Protein AF-A0AAP5ENN4-F1 (afdb_monomer)

Foldseek 3Di:
DDDDDDDDDPDDPPDDPDPQPLCVLLVPDPPDPLVCVVCVPVVVSVVLSVVVCVLQPCPDPQAGSLLLLLLLLLLCVLVVVVSSNVVSVVVNVVVVHDPVVVVCVVVVNDDCVPCVQSVLLSVVSCCCNPPVVPDDVVSVVSNVVSVRDPVNVVSSSVSSVSSVVSSVSS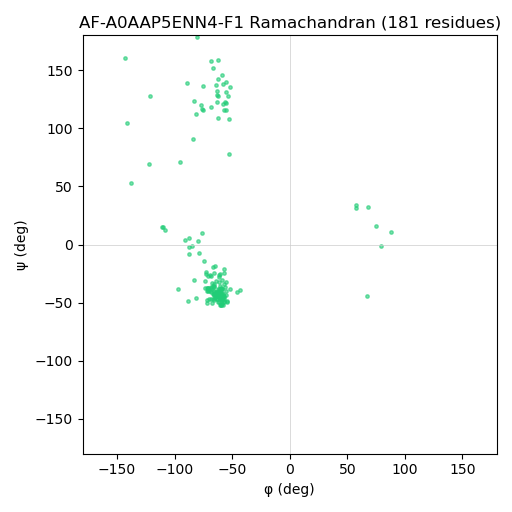VVSNVVVVVVVVD

Structure (mmCIF, N/CA/C/O backbone):
data_AF-A0AAP5ENN4-F1
#
_entry.id   AF-A0AAP5ENN4-F1
#
loop_
_atom_site.group_PDB
_atom_site.id
_atom_site.type_symbol
_atom_site.label_atom_id
_atom_site.label_alt_id
_atom_site.label_comp_id
_atom_site.label_asym_id
_atom_site.label_entity_id
_atom_site.label_seq_id
_atom_site.pdbx_PDB_ins_code
_atom_site.Cartn_x
_atom_site.Cartn_y
_atom_site.Cartn_z
_atom_site.occupancy
_atom_site.B_iso_or_equiv
_atom_site.auth_seq_id
_atom_site.auth_comp_id
_atom_site.auth_asym_id
_atom_site.auth_atom_id
_atom_site.pdbx_PDB_model_num
ATOM 1 N N . MET A 1 1 ? -4.969 -57.260 10.463 1.00 45.53 1 MET A N 1
ATOM 2 C CA . MET A 1 1 ? -4.108 -56.513 11.401 1.00 45.53 1 MET A CA 1
ATOM 3 C C . MET A 1 1 ? -3.204 -55.610 10.572 1.00 45.53 1 MET A C 1
ATOM 5 O O . MET A 1 1 ? -2.038 -55.917 10.370 1.00 45.53 1 MET A O 1
ATOM 9 N N . THR A 1 2 ? -3.785 -54.555 9.999 1.00 37.44 2 THR A N 1
ATOM 10 C CA . THR A 1 2 ? -3.053 -53.581 9.183 1.00 37.44 2 THR A CA 1
ATOM 11 C C . THR A 1 2 ? -3.637 -52.221 9.517 1.00 37.44 2 THR A C 1
ATOM 13 O O . THR A 1 2 ? -4.789 -51.932 9.205 1.00 37.44 2 THR A O 1
ATOM 16 N N . ASP A 1 3 ? -2.848 -51.493 10.291 1.00 39.50 3 ASP A N 1
ATOM 17 C CA . ASP A 1 3 ? -3.117 -50.197 10.886 1.00 39.50 3 ASP A CA 1
ATOM 18 C C . ASP A 1 3 ? -2.987 -49.121 9.796 1.00 39.50 3 ASP A C 1
ATOM 20 O O . ASP A 1 3 ? -1.930 -48.981 9.175 1.00 39.50 3 ASP A O 1
ATOM 24 N N . LEU A 1 4 ? -4.083 -48.424 9.490 1.00 40.44 4 LEU A N 1
ATOM 25 C CA . LEU A 1 4 ? -4.079 -47.275 8.586 1.00 40.44 4 LEU A CA 1
ATOM 26 C C . LEU A 1 4 ? -3.684 -46.051 9.412 1.00 40.44 4 LEU A C 1
ATOM 28 O O . LEU A 1 4 ? -4.533 -45.385 10.001 1.00 40.44 4 LEU A O 1
ATOM 32 N N . ALA A 1 5 ? -2.383 -45.774 9.453 1.00 48.03 5 ALA A N 1
ATOM 33 C CA . ALA A 1 5 ? -1.851 -44.547 10.020 1.00 48.03 5 ALA A CA 1
ATOM 34 C C . ALA A 1 5 ? -2.462 -43.328 9.305 1.00 48.03 5 ALA A C 1
ATOM 36 O O . ALA A 1 5 ? -2.254 -43.116 8.108 1.00 48.03 5 ALA A O 1
ATOM 37 N N . SER A 1 6 ? -3.221 -42.526 10.051 1.00 42.72 6 SER A N 1
ATOM 38 C CA . SER A 1 6 ? -3.678 -41.202 9.628 1.00 42.72 6 SER A CA 1
ATOM 39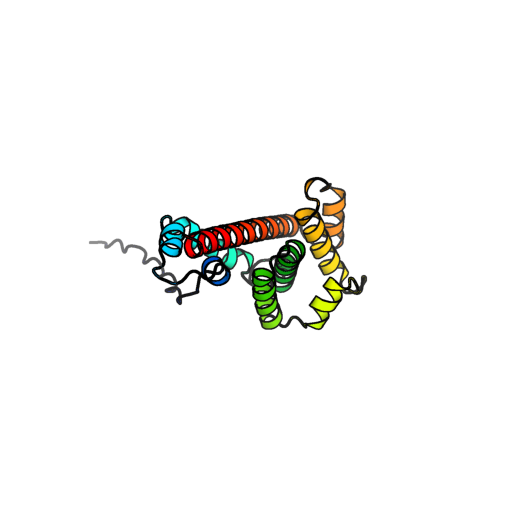 C C . SER A 1 6 ? -2.473 -40.311 9.294 1.00 42.72 6 SER A C 1
ATOM 41 O O . SER A 1 6 ? -1.497 -40.317 10.048 1.00 42.72 6 SER A O 1
ATOM 43 N N . PRO A 1 7 ? -2.508 -39.508 8.217 1.00 41.75 7 PRO A N 1
ATOM 44 C CA . PRO A 1 7 ? -1.434 -38.567 7.947 1.00 41.75 7 PRO A CA 1
ATOM 45 C C . PRO A 1 7 ? -1.445 -37.463 9.011 1.00 41.75 7 PRO A C 1
ATOM 47 O O . PRO A 1 7 ? -2.411 -36.712 9.144 1.00 41.75 7 PRO A O 1
ATOM 50 N N . THR A 1 8 ? -0.355 -37.366 9.771 1.00 43.41 8 THR A N 1
ATOM 51 C CA . THR A 1 8 ? -0.083 -36.252 10.680 1.00 43.41 8 THR A CA 1
ATOM 52 C C . THR A 1 8 ? 0.022 -34.969 9.863 1.00 43.41 8 THR A C 1
ATOM 54 O O . THR A 1 8 ? 0.978 -34.767 9.114 1.00 43.41 8 THR A O 1
ATOM 57 N N . GLN A 1 9 ? -0.980 -34.103 9.990 1.00 50.28 9 GLN A N 1
ATOM 58 C CA . GLN A 1 9 ? -0.941 -32.753 9.445 1.00 50.28 9 GLN A CA 1
ATOM 59 C C . GLN A 1 9 ? 0.195 -31.979 10.139 1.00 50.28 9 GLN A C 1
ATOM 61 O O . GLN A 1 9 ? 0.255 -31.996 11.371 1.00 50.28 9 GLN A O 1
ATOM 66 N N . PRO A 1 10 ? 1.113 -31.323 9.404 1.00 40.31 10 PRO A N 1
ATOM 67 C CA . PRO A 1 10 ? 2.149 -30.521 10.037 1.00 40.31 10 PRO A CA 1
ATOM 68 C C . PRO A 1 10 ? 1.485 -29.386 10.820 1.00 40.31 10 PRO A C 1
ATOM 70 O O . PRO A 1 10 ? 0.640 -28.662 10.287 1.00 40.31 10 PRO A O 1
ATOM 73 N N . ALA A 1 11 ? 1.847 -29.264 12.097 1.00 45.38 11 ALA A N 1
ATOM 74 C CA . ALA A 1 11 ? 1.409 -28.169 12.944 1.00 45.38 11 ALA A CA 1
ATOM 75 C C . ALA A 1 11 ? 1.805 -26.843 12.281 1.00 45.38 11 ALA A C 1
ATOM 77 O O . ALA A 1 11 ? 2.979 -26.619 11.978 1.00 45.38 11 ALA A O 1
ATOM 78 N N . ALA A 1 12 ? 0.816 -25.982 12.034 1.00 43.91 12 ALA A N 1
ATOM 79 C CA . ALA A 1 12 ? 1.074 -24.604 11.651 1.00 43.91 12 ALA A CA 1
ATOM 80 C C . ALA A 1 12 ? 1.963 -23.961 12.730 1.00 43.91 12 ALA A C 1
ATOM 82 O O . ALA A 1 12 ? 1.739 -24.234 13.915 1.00 43.91 12 ALA A O 1
ATOM 83 N N . PRO A 1 13 ? 2.955 -23.128 12.365 1.00 40.16 13 PRO A N 1
ATOM 84 C CA . PRO A 1 13 ? 3.704 -22.386 13.364 1.00 40.16 13 PRO A CA 1
ATOM 85 C C . PRO A 1 13 ? 2.704 -21.584 14.201 1.00 40.16 13 PRO A C 1
ATOM 87 O O . PRO A 1 13 ? 1.898 -20.821 13.666 1.00 40.16 13 PRO A O 1
ATOM 90 N N . SER A 1 14 ? 2.718 -21.827 15.510 1.00 44.09 14 SER A N 1
ATOM 91 C CA . SER A 1 14 ? 1.992 -21.052 16.508 1.00 44.09 14 SER A CA 1
ATOM 92 C C . SER A 1 14 ? 2.369 -19.590 16.312 1.00 44.09 14 SER A C 1
ATOM 94 O O . SER A 1 14 ? 3.521 -19.218 16.538 1.00 44.09 14 SER A O 1
ATOM 96 N N . GLY A 1 15 ? 1.417 -18.810 15.793 1.00 37.34 15 GLY A N 1
ATOM 97 C CA . GLY A 1 15 ? 1.604 -17.401 15.495 1.00 37.34 15 GLY A CA 1
ATOM 98 C C . GLY A 1 15 ? 2.080 -16.697 16.752 1.00 37.34 15 GLY A C 1
ATOM 99 O O . GLY A 1 15 ? 1.365 -16.670 17.749 1.00 37.34 15 GLY A O 1
ATOM 100 N N . ALA A 1 16 ? 3.299 -16.167 16.712 1.00 41.16 16 ALA A N 1
ATOM 101 C CA . ALA A 1 16 ? 3.673 -15.105 17.625 1.00 41.16 16 ALA A CA 1
ATOM 102 C C . ALA A 1 16 ? 2.598 -14.018 17.512 1.00 41.16 16 ALA A C 1
ATOM 104 O O . ALA A 1 16 ? 2.190 -13.720 16.385 1.00 41.16 16 ALA A O 1
ATOM 105 N N . ASP A 1 17 ? 2.141 -13.495 18.655 1.00 50.16 17 ASP A N 1
ATOM 106 C CA . ASP A 1 17 ? 1.144 -12.427 18.804 1.00 50.16 17 ASP A CA 1
ATOM 107 C C . ASP A 1 17 ? 1.532 -11.198 17.969 1.00 50.16 17 ASP A C 1
ATOM 109 O O . ASP A 1 17 ? 2.091 -10.213 18.450 1.00 50.16 17 ASP A O 1
ATOM 113 N N . THR A 1 18 ? 1.292 -11.282 16.667 1.00 64.81 18 THR A N 1
ATOM 114 C CA . THR A 1 18 ? 1.515 -10.198 15.730 1.00 64.81 18 THR A CA 1
ATOM 115 C C . THR A 1 18 ? 0.295 -9.322 15.869 1.00 64.81 18 THR A C 1
ATOM 117 O O . THR A 1 18 ? -0.821 -9.750 15.572 1.00 64.81 18 THR A O 1
ATOM 120 N N . ILE A 1 19 ? 0.508 -8.124 16.401 1.00 79.88 19 ILE A N 1
ATOM 121 C CA . ILE A 1 19 ? -0.545 -7.126 16.541 1.00 79.88 19 ILE A CA 1
ATOM 122 C C . ILE A 1 19 ? -1.106 -6.862 15.135 1.00 79.88 19 ILE A C 1
ATOM 124 O O . ILE A 1 19 ? -0.343 -6.489 14.244 1.00 79.88 19 ILE A O 1
ATOM 128 N N . ASP A 1 20 ? -2.412 -7.086 14.939 1.00 90.88 20 ASP A N 1
ATOM 129 C CA . ASP A 1 20 ? -3.102 -6.820 13.668 1.00 90.88 20 ASP A CA 1
ATOM 130 C C . ASP A 1 20 ? -2.838 -5.369 13.245 1.00 90.88 20 ASP A C 1
ATOM 132 O O . ASP A 1 20 ? -3.024 -4.437 14.033 1.00 90.88 20 ASP A O 1
ATOM 136 N N . THR A 1 21 ? -2.377 -5.162 12.010 1.00 93.69 21 THR A N 1
ATOM 137 C CA . THR A 1 21 ? -1.940 -3.836 11.550 1.00 93.69 21 THR A CA 1
ATOM 138 C C . THR A 1 21 ? -3.063 -2.806 11.654 1.00 93.69 21 THR A C 1
ATOM 140 O O . THR A 1 21 ? -2.826 -1.655 12.018 1.00 93.69 21 THR A O 1
ATOM 143 N N . ILE A 1 22 ? -4.303 -3.199 11.354 1.00 95.25 22 ILE A N 1
ATOM 144 C CA . ILE A 1 22 ? -5.441 -2.282 11.434 1.00 95.25 22 ILE A CA 1
ATOM 145 C C . ILE A 1 22 ? -5.781 -1.985 12.895 1.00 95.25 22 ILE A C 1
ATOM 147 O O . ILE A 1 22 ? -6.071 -0.830 13.195 1.00 95.25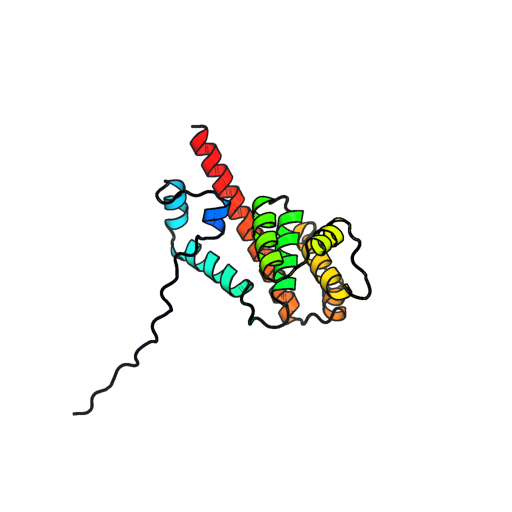 22 ILE A O 1
ATOM 151 N N . ASP A 1 23 ? -5.729 -2.969 13.796 1.00 94.31 23 ASP A N 1
ATOM 152 C CA . ASP A 1 23 ? -5.927 -2.741 15.233 1.00 94.31 23 ASP A CA 1
ATOM 153 C C . ASP A 1 23 ? -4.907 -1.742 15.785 1.00 94.31 23 ASP A C 1
ATOM 155 O O . ASP A 1 23 ? -5.289 -0.788 16.469 1.00 94.31 23 ASP A O 1
ATOM 159 N N . ALA A 1 24 ? -3.628 -1.921 15.436 1.00 94.06 24 ALA A N 1
ATOM 160 C CA . ALA A 1 24 ? -2.551 -1.021 15.832 1.00 94.06 24 ALA A CA 1
ATOM 161 C C . ALA A 1 24 ? -2.794 0.411 15.328 1.00 94.06 24 ALA A C 1
ATOM 163 O O . ALA A 1 24 ? -2.804 1.357 16.117 1.00 94.06 24 ALA A O 1
ATOM 164 N N . LEU A 1 25 ? -3.051 0.576 14.026 1.00 95.12 25 LEU A N 1
ATOM 165 C CA . LEU A 1 25 ? -3.264 1.888 13.400 1.00 95.12 25 LEU A CA 1
ATOM 166 C C . LEU A 1 25 ? -4.549 2.574 13.878 1.00 95.12 25 LEU A C 1
ATOM 168 O O . LEU A 1 25 ? -4.603 3.792 14.059 1.00 95.12 25 LEU A O 1
ATOM 172 N N . ALA A 1 26 ? -5.600 1.795 14.124 1.00 94.06 26 ALA A N 1
ATOM 173 C CA . ALA A 1 26 ? -6.844 2.290 14.694 1.00 94.06 26 ALA A CA 1
ATOM 174 C C . ALA A 1 26 ? -6.770 2.474 16.219 1.00 94.06 26 ALA A C 1
ATOM 176 O O . ALA A 1 26 ? -7.775 2.862 16.816 1.00 94.06 26 ALA A O 1
ATOM 177 N N . GLY A 1 27 ? -5.617 2.243 16.859 1.00 92.88 27 GLY A N 1
ATOM 178 C CA . GLY A 1 27 ? -5.420 2.428 18.298 1.00 92.88 27 GLY A CA 1
ATOM 179 C C . GLY A 1 27 ? -6.391 1.609 19.149 1.00 92.88 27 GLY A C 1
ATOM 180 O O . GLY A 1 27 ? -6.855 2.090 20.186 1.00 92.88 27 GLY A O 1
ATOM 181 N N . LEU A 1 28 ? -6.766 0.415 18.684 1.00 91.50 28 LEU A N 1
ATOM 182 C CA . LEU A 1 28 ? -7.717 -0.435 19.385 1.00 91.50 28 LEU A CA 1
ATOM 183 C C . LEU A 1 28 ? -7.039 -1.086 20.586 1.00 91.50 28 LEU A C 1
ATOM 185 O O . LEU A 1 28 ? -6.132 -1.901 20.451 1.00 91.50 28 LEU A O 1
ATOM 189 N N . GLN A 1 29 ? -7.515 -0.736 21.777 1.00 86.94 29 GLN A N 1
ATOM 190 C CA . GLN A 1 29 ? -7.068 -1.380 23.005 1.00 86.94 29 GLN A CA 1
ATOM 191 C C . GLN A 1 29 ? -7.697 -2.770 23.118 1.00 86.94 29 GLN A C 1
ATOM 193 O O . GLN A 1 29 ? -8.905 -2.933 22.889 1.00 86.94 29 GLN A O 1
ATOM 198 N N . ALA A 1 30 ? -6.892 -3.761 23.505 1.00 85.12 30 ALA A N 1
ATOM 199 C CA . ALA A 1 30 ? -7.369 -5.113 23.767 1.00 85.12 30 ALA A CA 1
ATOM 200 C C . ALA A 1 30 ? -8.498 -5.086 24.814 1.00 85.12 30 ALA A C 1
ATOM 202 O O . ALA A 1 30 ? -8.388 -4.435 25.852 1.00 85.12 30 ALA A O 1
ATOM 203 N N . GLY A 1 31 ? -9.610 -5.764 24.521 1.00 84.25 31 GLY A N 1
ATOM 204 C CA . GLY A 1 31 ? -10.795 -5.787 25.387 1.00 84.25 31 GLY A CA 1
ATOM 205 C C . GLY A 1 31 ? -11.711 -4.558 25.297 1.00 84.25 31 GLY A C 1
ATOM 206 O O . GLY A 1 31 ? -12.754 -4.544 25.948 1.00 84.25 31 GLY A O 1
ATOM 207 N N . SER A 1 32 ? -11.386 -3.543 24.485 1.00 89.56 32 SER A N 1
ATOM 208 C CA . SER A 1 32 ? -12.301 -2.416 24.252 1.00 89.56 32 SER A CA 1
ATOM 209 C C . SER A 1 32 ? -13.569 -2.851 23.491 1.00 89.56 32 SER A C 1
ATOM 211 O O . SER A 1 32 ? -13.508 -3.774 22.672 1.00 89.56 32 SER A O 1
ATOM 213 N N . PRO A 1 33 ? -14.721 -2.172 23.679 1.00 90.62 33 PRO A N 1
ATOM 214 C CA . PRO A 1 33 ? -15.944 -2.481 22.933 1.00 90.62 33 PRO A CA 1
ATOM 215 C C . PRO A 1 33 ? -15.757 -2.424 21.412 1.00 90.62 33 PRO A C 1
ATOM 217 O O . PRO A 1 33 ? -16.315 -3.240 20.683 1.00 90.62 33 PRO A O 1
ATOM 220 N N . LEU A 1 34 ? -14.939 -1.489 20.920 1.00 91.00 34 LEU A N 1
ATOM 221 C CA . LEU A 1 34 ? -14.665 -1.357 19.492 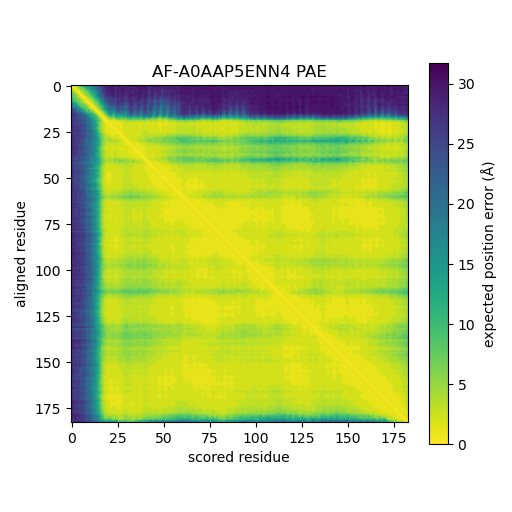1.00 91.00 34 LEU A CA 1
ATOM 222 C C . LEU A 1 34 ? -13.774 -2.491 18.957 1.00 91.00 34 LEU A C 1
ATOM 224 O O . LEU A 1 34 ? -14.037 -2.994 17.863 1.00 91.00 34 LEU A O 1
ATOM 228 N N . ALA A 1 35 ? -12.792 -2.956 19.741 1.00 91.31 35 ALA A N 1
ATOM 229 C CA . ALA A 1 35 ? -12.041 -4.171 19.421 1.00 91.31 35 ALA A CA 1
ATOM 230 C C . ALA A 1 35 ? -12.970 -5.394 19.364 1.00 91.31 35 ALA A C 1
ATOM 232 O O . ALA A 1 35 ? -12.915 -6.161 18.405 1.00 91.31 35 ALA A O 1
ATOM 233 N N . ALA A 1 36 ? -13.896 -5.532 20.319 1.00 91.31 36 ALA A N 1
ATOM 234 C CA . ALA A 1 36 ? -14.883 -6.611 20.306 1.00 91.31 36 ALA A CA 1
ATOM 235 C C . ALA A 1 36 ? -15.792 -6.565 19.062 1.00 91.31 36 ALA A C 1
ATOM 237 O O . ALA A 1 36 ? -16.096 -7.606 18.491 1.00 91.31 36 ALA A O 1
ATOM 238 N N . ILE A 1 37 ? -16.192 -5.376 18.594 1.00 91.31 37 ILE A N 1
ATOM 239 C CA . ILE A 1 37 ? -16.980 -5.226 17.358 1.00 91.31 37 ILE A CA 1
ATOM 240 C C . ILE A 1 37 ? -16.176 -5.661 16.128 1.00 91.31 37 ILE A C 1
ATOM 242 O O . ILE A 1 37 ? -16.698 -6.393 15.285 1.00 91.31 37 ILE A O 1
ATOM 246 N N . ARG A 1 38 ? -14.913 -5.234 16.010 1.00 91.06 38 ARG A N 1
ATOM 247 C CA . ARG A 1 38 ? -14.047 -5.618 14.885 1.00 91.06 38 ARG A CA 1
ATOM 248 C C . ARG A 1 38 ? -13.816 -7.129 14.832 1.00 91.06 38 ARG A C 1
ATOM 250 O O . ARG A 1 38 ? -13.893 -7.722 13.755 1.00 91.06 38 ARG A O 1
ATOM 257 N N . HIS A 1 39 ? -13.615 -7.738 15.995 1.00 91.50 39 HIS A N 1
ATOM 258 C CA . HIS A 1 39 ? -13.369 -9.172 16.155 1.00 91.50 39 HIS A CA 1
ATOM 259 C C . HIS A 1 39 ? -14.650 -10.010 16.286 1.00 91.50 39 HIS A C 1
ATOM 261 O O . HIS A 1 39 ? -14.609 -11.230 16.221 1.00 91.50 39 HIS A O 1
ATOM 267 N N . ALA A 1 40 ? -15.843 -9.402 16.293 1.00 90.19 40 ALA A N 1
ATOM 268 C CA . ALA A 1 40 ? -17.110 -10.148 16.248 1.00 90.19 40 ALA A CA 1
ATOM 269 C C . ALA A 1 40 ? -17.214 -11.079 15.019 1.00 90.19 40 ALA A C 1
ATOM 271 O O . ALA A 1 40 ? -17.993 -12.034 15.002 1.00 90.19 40 ALA A O 1
ATOM 272 N N . ARG A 1 41 ? -16.422 -10.803 13.973 1.00 87.62 41 ARG A N 1
ATOM 273 C CA . ARG A 1 41 ? -16.155 -11.721 12.863 1.00 87.62 41 ARG A CA 1
ATOM 274 C C . ARG A 1 41 ? -14.654 -11.978 12.731 1.00 87.62 41 ARG A C 1
ATOM 276 O O . ARG A 1 41 ? -14.071 -11.590 11.723 1.00 87.62 41 ARG A O 1
ATOM 283 N N . ASP A 1 42 ? -14.062 -12.692 13.685 1.00 87.12 42 ASP A N 1
ATOM 284 C CA . ASP A 1 42 ? -12.625 -13.029 13.734 1.00 87.12 42 ASP A CA 1
ATOM 285 C C . ASP A 1 42 ? -12.028 -13.466 12.390 1.00 87.12 42 ASP A C 1
ATOM 287 O O . ASP A 1 42 ? -10.928 -13.065 12.019 1.00 87.12 42 ASP A O 1
ATOM 291 N N . LYS A 1 43 ? -12.776 -14.249 11.598 1.00 90.19 43 LYS A N 1
ATOM 292 C CA . LYS A 1 43 ? -12.332 -14.684 10.263 1.00 90.19 43 LYS A CA 1
ATOM 293 C C . LYS A 1 43 ? -11.999 -13.511 9.335 1.00 90.19 43 LYS A C 1
ATOM 295 O O . LYS A 1 43 ? -11.112 -13.644 8.505 1.00 90.19 43 LYS A O 1
ATOM 300 N N . VAL A 1 44 ? -12.705 -12.386 9.437 1.00 90.56 44 VAL A N 1
ATOM 301 C CA . VAL A 1 44 ? -12.461 -11.194 8.611 1.00 90.56 44 VAL A CA 1
ATOM 302 C C . VAL A 1 44 ? -11.164 -10.509 9.025 1.00 90.56 44 VAL A C 1
ATOM 304 O O . VAL A 1 44 ? -10.349 -10.220 8.151 1.00 90.56 44 VAL A O 1
ATOM 307 N N . ALA A 1 45 ? -10.949 -10.289 10.326 1.00 91.56 45 ALA A N 1
ATOM 308 C CA . ALA A 1 45 ? -9.702 -9.717 10.835 1.00 91.56 45 ALA A CA 1
ATOM 309 C C . ALA A 1 45 ? -8.510 -10.617 10.467 1.00 91.56 45 ALA A C 1
ATOM 311 O O . ALA A 1 45 ? -7.597 -10.187 9.766 1.00 91.56 45 ALA A O 1
ATOM 312 N N . LEU A 1 46 ? -8.613 -11.916 10.766 1.00 92.38 46 LEU A N 1
ATOM 313 C CA . LEU A 1 46 ? -7.587 -12.907 10.446 1.00 92.38 46 LEU A CA 1
ATOM 314 C C . LEU A 1 46 ? -7.257 -12.976 8.946 1.00 92.38 46 LEU A C 1
ATOM 316 O O . LEU A 1 46 ? -6.087 -13.011 8.573 1.00 92.38 46 LEU A O 1
ATOM 320 N N . HIS A 1 47 ? -8.260 -13.025 8.063 1.00 93.56 47 HIS A N 1
ATOM 321 C CA . HIS A 1 47 ? -8.009 -13.074 6.618 1.00 93.56 47 HIS A CA 1
ATOM 322 C C . HIS A 1 47 ? -7.470 -11.754 6.069 1.00 93.56 47 HIS A C 1
ATOM 324 O O . HIS A 1 47 ? -6.755 -11.778 5.070 1.00 93.56 47 HIS A O 1
ATOM 330 N N . THR A 1 48 ? -7.781 -10.625 6.704 1.00 95.19 48 THR A N 1
ATOM 331 C CA . THR A 1 48 ? -7.196 -9.329 6.348 1.00 95.19 48 THR A CA 1
ATOM 332 C C . THR A 1 48 ? -5.709 -9.313 6.670 1.00 95.19 48 THR A C 1
ATOM 334 O O . THR A 1 48 ? -4.917 -9.034 5.772 1.00 95.19 48 THR A O 1
ATOM 337 N N . GLN A 1 49 ? -5.325 -9.706 7.889 1.00 95.31 49 GLN A N 1
ATOM 338 C CA . GLN A 1 49 ? -3.916 -9.791 8.273 1.00 95.31 49 GLN A CA 1
ATOM 339 C C . GLN A 1 49 ? -3.153 -10.782 7.388 1.00 95.31 49 GLN A C 1
ATOM 341 O O . GLN A 1 49 ? -2.134 -10.435 6.807 1.00 95.31 49 GLN A O 1
ATOM 346 N N . ARG A 1 50 ? -3.705 -11.979 7.150 1.00 95.50 50 ARG A N 1
ATOM 347 C CA . ARG A 1 50 ? -3.080 -12.968 6.250 1.00 95.50 50 ARG A CA 1
ATOM 348 C C . ARG A 1 50 ? -2.939 -12.477 4.812 1.00 95.50 50 ARG A C 1
ATOM 350 O O . ARG A 1 50 ? -2.014 -12.885 4.118 1.00 95.50 50 ARG A O 1
ATOM 357 N N . SER A 1 51 ? -3.876 -11.650 4.350 1.00 96.00 51 SER A N 1
ATOM 358 C CA . SER A 1 51 ? -3.792 -11.033 3.025 1.00 96.00 51 SER A CA 1
ATOM 359 C C . SER A 1 51 ? -2.663 -10.008 2.980 1.00 96.00 51 SER A C 1
ATOM 361 O O . SER A 1 51 ? -1.935 -9.978 1.994 1.00 96.00 51 SER A O 1
ATOM 363 N N . GLU A 1 52 ? -2.473 -9.220 4.042 1.00 96.69 52 GLU A N 1
ATOM 364 C CA . GLU A 1 52 ? -1.306 -8.345 4.175 1.00 96.69 52 GLU A CA 1
ATOM 365 C C . GLU A 1 52 ? -0.004 -9.153 4.158 1.00 96.69 52 GLU A C 1
ATOM 367 O O . GLU A 1 52 ? 0.872 -8.881 3.339 1.00 96.69 52 GLU A O 1
ATOM 372 N N . ASP A 1 53 ? 0.092 -10.184 5.000 1.00 96.06 53 ASP A N 1
ATOM 373 C CA . ASP A 1 53 ? 1.282 -11.031 5.108 1.00 96.06 53 ASP A CA 1
ATOM 374 C C . ASP A 1 53 ? 1.638 -11.651 3.750 1.00 96.06 53 ASP A C 1
ATOM 376 O O . ASP A 1 53 ? 2.785 -11.592 3.315 1.00 96.06 53 ASP A O 1
ATOM 380 N N . ALA A 1 54 ? 0.641 -12.177 3.030 1.00 96.12 54 ALA A N 1
ATOM 381 C CA . ALA A 1 54 ? 0.832 -12.744 1.700 1.00 96.12 54 ALA A CA 1
ATOM 382 C C . ALA A 1 54 ? 1.254 -11.683 0.672 1.00 96.12 54 ALA A C 1
ATOM 384 O O . ALA A 1 54 ? 2.157 -11.923 -0.127 1.00 96.12 54 ALA A O 1
ATOM 385 N N . LEU A 1 55 ? 0.631 -10.499 0.687 1.00 97.25 55 LEU A N 1
ATOM 386 C CA . LEU A 1 55 ? 0.962 -9.402 -0.226 1.00 97.25 55 LEU A CA 1
ATOM 387 C C . LEU A 1 55 ? 2.369 -8.849 -0.003 1.00 97.25 55 LEU A C 1
ATOM 389 O O . LEU A 1 55 ? 2.943 -8.316 -0.951 1.00 97.25 55 LEU A O 1
ATOM 393 N N . PHE A 1 56 ? 2.940 -8.998 1.193 1.00 97.25 56 PHE A N 1
ATOM 394 C CA . PHE A 1 56 ? 4.297 -8.564 1.534 1.00 97.25 56 PHE A CA 1
ATOM 395 C C . PHE A 1 56 ? 5.271 -9.726 1.787 1.00 97.25 56 PHE A C 1
ATOM 397 O O . PHE A 1 56 ? 6.375 -9.497 2.275 1.00 97.25 56 PHE A O 1
ATOM 404 N N . ASP A 1 57 ? 4.930 -10.955 1.390 1.00 96.50 57 ASP A N 1
ATOM 405 C CA . ASP A 1 57 ? 5.854 -12.089 1.472 1.00 96.50 57 ASP A CA 1
ATOM 406 C C . ASP A 1 57 ? 7.076 -11.826 0.560 1.00 96.50 57 ASP A C 1
ATOM 408 O O . ASP A 1 57 ? 6.892 -11.603 -0.649 1.00 96.50 57 ASP A O 1
ATOM 412 N N . PRO A 1 58 ? 8.320 -11.825 1.086 1.00 95.75 58 PRO A N 1
ATOM 413 C CA . PRO A 1 58 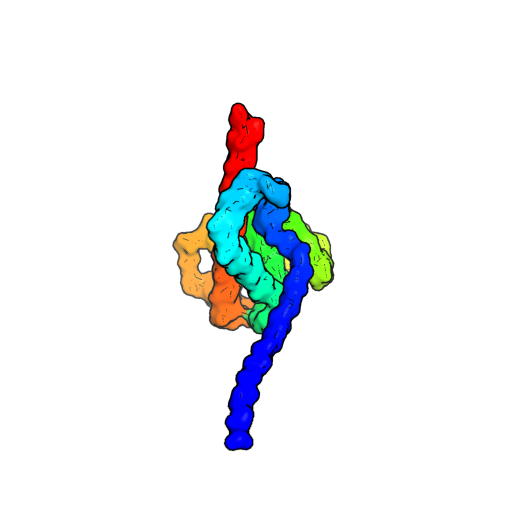? 9.532 -11.620 0.293 1.00 95.75 58 PRO A CA 1
ATOM 414 C C . PRO A 1 58 ? 9.706 -12.614 -0.863 1.00 95.75 58 PRO A C 1
ATOM 416 O O . PRO A 1 58 ? 10.380 -12.286 -1.837 1.00 95.75 58 PRO A O 1
ATOM 419 N N . ALA A 1 59 ? 9.106 -13.805 -0.774 1.00 95.31 59 ALA A N 1
ATOM 420 C CA . ALA A 1 59 ? 9.200 -14.857 -1.781 1.00 95.31 59 ALA A CA 1
ATOM 421 C C . ALA A 1 59 ? 8.286 -14.637 -3.001 1.00 95.31 59 ALA A C 1
ATOM 423 O O . ALA A 1 59 ? 8.378 -15.396 -3.971 1.00 95.31 59 ALA A O 1
ATOM 424 N N . LEU A 1 60 ? 7.404 -13.625 -2.987 1.00 94.00 60 LEU A N 1
ATOM 425 C CA . LEU A 1 60 ? 6.560 -13.343 -4.149 1.00 94.00 60 LEU A CA 1
ATOM 426 C C . LEU A 1 60 ? 7.394 -12.916 -5.374 1.00 94.00 60 LEU A C 1
ATOM 428 O O . LEU A 1 60 ? 8.311 -12.102 -5.251 1.00 94.00 60 LEU A O 1
ATOM 432 N N . PRO A 1 61 ? 7.058 -13.432 -6.572 1.00 94.38 61 PRO A N 1
ATOM 433 C CA . PRO A 1 61 ? 7.756 -13.098 -7.807 1.00 94.38 61 PRO A CA 1
ATOM 434 C C . PRO A 1 61 ? 7.295 -11.749 -8.391 1.00 94.38 61 PRO A C 1
ATOM 436 O O . PRO A 1 61 ? 6.359 -11.119 -7.907 1.00 94.38 61 PRO A O 1
ATOM 439 N N . ASP A 1 62 ? 7.910 -11.359 -9.512 1.00 96.19 62 ASP A N 1
ATOM 440 C CA . ASP A 1 62 ? 7.620 -10.183 -10.359 1.00 96.19 62 ASP A CA 1
ATOM 441 C C . ASP A 1 62 ? 7.891 -8.804 -9.754 1.00 96.19 62 ASP A C 1
ATOM 443 O O . ASP A 1 62 ? 8.427 -7.952 -10.463 1.00 96.19 62 ASP A O 1
ATOM 447 N N . LEU A 1 63 ? 7.493 -8.573 -8.503 1.00 98.00 63 LEU A N 1
ATOM 448 C CA . LEU A 1 63 ? 7.702 -7.324 -7.775 1.00 98.00 63 LEU A CA 1
ATOM 449 C C . LEU A 1 63 ? 8.497 -7.602 -6.507 1.00 98.00 63 LEU A C 1
ATOM 451 O O . LEU A 1 63 ? 8.109 -8.440 -5.686 1.00 98.00 63 LEU A O 1
ATOM 455 N N . SER A 1 64 ? 9.585 -6.862 -6.312 1.00 97.69 64 SER A N 1
ATOM 456 C CA . SER A 1 64 ? 10.356 -6.977 -5.078 1.00 97.69 64 SER A CA 1
ATOM 457 C C . SER A 1 64 ? 9.500 -6.576 -3.870 1.00 97.69 64 SER A C 1
ATOM 459 O O . SER A 1 64 ? 8.485 -5.881 -3.990 1.00 97.69 64 SER A O 1
ATOM 461 N N . LEU A 1 65 ? 9.893 -7.020 -2.674 1.00 98.31 65 LEU A N 1
ATOM 462 C CA . LEU A 1 65 ? 9.246 -6.560 -1.443 1.00 98.31 65 LEU A CA 1
ATOM 463 C C . LEU A 1 65 ? 9.286 -5.029 -1.339 1.00 98.31 65 LEU A C 1
ATOM 465 O O . LEU A 1 65 ? 8.281 -4.399 -1.024 1.00 98.31 65 LEU A O 1
ATOM 469 N N . GLN A 1 66 ? 10.429 -4.429 -1.664 1.00 98.00 66 GLN A N 1
ATOM 470 C CA . GLN A 1 66 ? 10.618 -2.988 -1.567 1.00 98.00 66 GLN A CA 1
ATOM 471 C C . GLN A 1 66 ? 9.752 -2.220 -2.579 1.00 98.00 66 GLN A C 1
ATOM 473 O O . GLN A 1 66 ? 9.162 -1.207 -2.223 1.00 98.00 66 GLN A O 1
ATOM 478 N N . GLU A 1 67 ? 9.582 -2.730 -3.803 1.00 98.56 67 GLU A N 1
ATOM 479 C CA . GLU A 1 67 ? 8.665 -2.159 -4.804 1.00 98.56 67 GLU A CA 1
ATOM 480 C C . GLU A 1 67 ? 7.213 -2.148 -4.312 1.00 98.56 67 GLU A C 1
ATOM 482 O O . GLU A 1 67 ? 6.502 -1.152 -4.462 1.00 98.56 67 GLU A O 1
ATOM 487 N N . ARG A 1 68 ? 6.779 -3.247 -3.685 1.00 98.81 68 ARG A N 1
ATOM 488 C CA . ARG A 1 68 ? 5.445 -3.351 -3.082 1.00 98.81 68 ARG A CA 1
ATOM 489 C C . ARG A 1 68 ? 5.290 -2.395 -1.902 1.00 98.81 68 ARG A C 1
ATOM 491 O O . ARG A 1 68 ? 4.272 -1.717 -1.796 1.00 98.81 68 ARG A O 1
ATOM 498 N N . LEU A 1 69 ? 6.300 -2.289 -1.043 1.00 98.75 69 LEU A N 1
ATOM 499 C CA . LEU A 1 69 ? 6.282 -1.359 0.085 1.00 98.75 69 LEU A CA 1
ATOM 500 C C . LEU A 1 69 ? 6.261 0.106 -0.371 1.00 98.75 69 LEU A C 1
ATOM 502 O O . LEU A 1 69 ? 5.475 0.877 0.170 1.00 98.75 69 LEU A O 1
ATOM 506 N N . PHE A 1 70 ? 7.026 0.487 -1.399 1.00 98.81 70 PHE A N 1
ATOM 507 C CA . PHE A 1 70 ? 6.951 1.833 -1.980 1.00 98.81 70 PHE A CA 1
ATOM 508 C C . PHE A 1 70 ? 5.574 2.114 -2.583 1.00 98.81 70 PHE A C 1
ATOM 510 O O . PHE A 1 70 ? 5.035 3.201 -2.389 1.00 98.81 70 PHE A O 1
ATOM 517 N N . ALA A 1 71 ? 4.971 1.139 -3.270 1.00 98.81 71 ALA A N 1
ATOM 518 C CA . ALA A 1 71 ? 3.619 1.285 -3.798 1.00 98.81 71 ALA A CA 1
ATOM 519 C C . ALA A 1 71 ? 2.580 1.496 -2.684 1.00 98.81 71 ALA A C 1
ATOM 521 O O . ALA A 1 71 ? 1.718 2.368 -2.801 1.00 98.81 71 ALA A O 1
ATOM 522 N N . ALA A 1 72 ? 2.677 0.729 -1.597 1.00 98.75 72 ALA A N 1
ATOM 523 C CA . ALA A 1 72 ? 1.769 0.824 -0.460 1.00 98.75 72 ALA A CA 1
ATOM 524 C C . ALA A 1 72 ? 1.941 2.136 0.319 1.00 98.75 72 ALA A C 1
ATOM 526 O O . ALA A 1 72 ? 0.957 2.833 0.573 1.00 98.75 72 ALA A O 1
ATOM 527 N N . TRP A 1 73 ? 3.189 2.512 0.613 1.00 98.75 73 TRP A N 1
ATOM 528 C CA . TRP A 1 73 ? 3.540 3.800 1.208 1.00 98.75 73 TRP A CA 1
ATOM 529 C C . TRP A 1 73 ? 2.993 4.962 0.376 1.00 98.75 73 TRP A C 1
ATOM 531 O O . TRP A 1 73 ? 2.303 5.831 0.906 1.00 98.75 73 TRP A O 1
ATOM 541 N N . TYR A 1 74 ? 3.218 4.951 -0.941 1.00 98.75 74 TYR A N 1
ATOM 542 C CA . TYR A 1 74 ? 2.793 6.049 -1.803 1.00 98.75 74 TYR A CA 1
ATOM 543 C C . TYR A 1 74 ? 1.266 6.141 -1.923 1.00 98.75 74 TYR A C 1
ATOM 545 O O . TYR A 1 74 ? 0.718 7.240 -1.903 1.00 98.75 74 TYR A O 1
ATOM 553 N N . ALA A 1 75 ? 0.556 5.007 -1.968 1.00 98.62 75 ALA A N 1
ATOM 554 C CA . ALA A 1 75 ? -0.908 4.985 -1.928 1.00 98.62 75 ALA A CA 1
ATOM 555 C C . ALA A 1 75 ? -1.460 5.573 -0.615 1.00 98.62 75 ALA A C 1
ATOM 557 O O . ALA A 1 75 ? -2.394 6.380 -0.646 1.00 98.62 75 ALA A O 1
ATOM 558 N N . ALA A 1 76 ? -0.870 5.208 0.530 1.00 98.38 76 ALA A N 1
ATOM 559 C CA . ALA A 1 76 ? -1.237 5.758 1.836 1.00 98.38 76 ALA A CA 1
ATOM 560 C C . ALA A 1 76 ? -0.966 7.268 1.903 1.00 98.38 76 ALA A C 1
ATOM 562 O O . ALA A 1 76 ? -1.838 8.039 2.309 1.00 98.38 76 ALA A O 1
ATOM 563 N N . ARG A 1 77 ? 0.199 7.699 1.408 1.00 98.19 77 ARG A N 1
ATOM 564 C CA . ARG A 1 77 ? 0.612 9.103 1.381 1.00 98.19 77 ARG A CA 1
ATOM 565 C C . ARG A 1 77 ? -0.299 9.968 0.511 1.00 98.19 77 ARG A C 1
ATOM 567 O O . ARG A 1 77 ? -0.780 11.003 0.962 1.00 98.19 77 ARG A O 1
ATOM 574 N N . LEU A 1 78 ? -0.610 9.513 -0.704 1.00 98.00 78 LEU A N 1
ATOM 575 C CA . LEU A 1 78 ? -1.564 10.168 -1.608 1.00 98.00 78 LEU A CA 1
ATOM 576 C C . LEU A 1 78 ? -2.983 10.252 -1.026 1.00 98.00 78 LEU A C 1
ATOM 578 O O . LEU A 1 78 ? -3.747 11.139 -1.400 1.00 98.00 78 LEU A O 1
ATOM 582 N N . SER A 1 79 ? -3.326 9.334 -0.122 1.00 97.50 79 SER A N 1
ATOM 583 C CA . SER A 1 79 ? -4.620 9.288 0.563 1.00 97.50 79 SER A CA 1
ATOM 584 C C . SER A 1 79 ? -4.645 10.070 1.882 1.00 97.50 79 SER A C 1
ATOM 586 O O . SER A 1 79 ? -5.663 10.031 2.569 1.00 97.50 79 SER A O 1
ATOM 588 N N . LEU A 1 80 ? -3.555 10.765 2.242 1.00 96.69 80 LEU A N 1
ATOM 589 C CA . LEU A 1 80 ? -3.399 11.499 3.507 1.00 96.69 80 LEU A CA 1
ATOM 590 C C . LEU A 1 80 ? -3.584 10.613 4.757 1.00 96.69 80 LEU A C 1
ATOM 592 O O . LEU A 1 80 ? -4.075 11.064 5.790 1.00 96.69 80 LEU A O 1
ATOM 596 N N . ALA A 1 81 ? -3.216 9.333 4.657 1.00 97.06 81 ALA A N 1
ATOM 597 C CA . ALA A 1 81 ? -3.239 8.384 5.766 1.00 97.06 81 ALA A CA 1
ATOM 598 C C . ALA A 1 81 ? -1.848 8.313 6.415 1.00 97.06 81 ALA A C 1
ATOM 600 O O . ALA A 1 81 ? -1.131 7.329 6.232 1.00 97.06 81 ALA A O 1
ATOM 601 N N . ASP A 1 82 ? -1.453 9.380 7.116 1.00 96.12 82 ASP A N 1
ATOM 602 C CA . ASP A 1 82 ? -0.076 9.565 7.603 1.00 96.12 82 ASP A CA 1
ATOM 603 C C . ASP A 1 82 ? 0.391 8.429 8.527 1.00 96.12 82 ASP A C 1
ATOM 605 O O . ASP A 1 82 ? 1.503 7.941 8.379 1.00 96.12 82 ASP A O 1
ATOM 609 N N . ASP A 1 83 ? -0.474 7.901 9.393 1.00 96.06 83 ASP A N 1
ATOM 610 C CA . ASP A 1 83 ? -0.132 6.776 10.270 1.00 96.06 83 ASP A CA 1
ATOM 611 C C . ASP A 1 83 ? 0.133 5.469 9.507 1.00 96.06 83 ASP A C 1
ATOM 613 O O . ASP A 1 83 ? 1.026 4.697 9.863 1.00 96.06 83 ASP A O 1
ATOM 617 N N . LEU A 1 84 ? -0.618 5.221 8.429 1.00 96.88 84 LEU A N 1
ATOM 618 C CA . LEU A 1 84 ? -0.379 4.072 7.557 1.00 96.88 84 LEU A CA 1
ATOM 619 C C . LEU A 1 84 ? 0.876 4.288 6.700 1.00 96.88 84 LEU A C 1
ATOM 621 O O . LEU A 1 84 ? 1.640 3.348 6.475 1.00 96.88 84 LEU A O 1
ATOM 625 N N . ALA A 1 85 ? 1.111 5.521 6.244 1.00 98.06 85 ALA A N 1
ATOM 626 C CA . ALA A 1 85 ? 2.338 5.883 5.549 1.00 98.06 85 ALA A CA 1
ATOM 627 C C . ALA A 1 85 ? 3.558 5.674 6.461 1.00 98.06 85 ALA A C 1
ATOM 629 O O . ALA A 1 85 ? 4.508 5.026 6.036 1.00 98.06 85 ALA A O 1
ATOM 630 N N . ASP A 1 86 ? 3.509 6.102 7.722 1.00 97.75 86 ASP A N 1
ATOM 631 C CA . ASP A 1 86 ? 4.571 5.899 8.714 1.00 97.75 86 ASP A CA 1
ATOM 632 C C . ASP A 1 86 ? 4.837 4.414 8.982 1.00 97.75 86 ASP A C 1
ATOM 634 O O . ASP A 1 86 ? 5.993 3.979 9.021 1.00 97.75 86 ASP A O 1
ATOM 638 N N . ALA A 1 87 ? 3.781 3.600 9.087 1.00 97.06 87 ALA A N 1
ATOM 639 C CA . ALA A 1 87 ? 3.924 2.154 9.226 1.00 97.06 87 ALA A CA 1
ATOM 640 C C . ALA A 1 87 ? 4.646 1.525 8.021 1.00 97.06 87 ALA A C 1
ATOM 642 O O . ALA A 1 87 ? 5.527 0.677 8.197 1.00 97.06 87 ALA A O 1
ATOM 643 N N . TYR A 1 88 ? 4.332 1.952 6.793 1.00 98.12 88 TYR A N 1
ATOM 644 C CA . TYR A 1 88 ? 5.051 1.485 5.606 1.00 98.12 88 TYR A CA 1
ATOM 645 C C . TYR A 1 88 ? 6.458 2.074 5.478 1.00 98.12 88 TYR A C 1
ATOM 647 O O . TYR A 1 88 ? 7.353 1.361 5.026 1.00 98.12 88 TYR A O 1
ATOM 655 N N . THR A 1 89 ? 6.695 3.303 5.940 1.00 98.44 89 THR A N 1
ATOM 656 C CA . THR A 1 89 ? 8.038 3.890 6.055 1.00 98.44 89 THR A CA 1
ATOM 657 C C . THR A 1 89 ? 8.912 3.029 6.962 1.00 98.44 89 THR A C 1
ATOM 659 O O . THR A 1 89 ? 10.010 2.644 6.566 1.00 98.44 89 THR A O 1
ATOM 662 N N . ALA A 1 90 ? 8.419 2.630 8.137 1.00 97.38 90 ALA A N 1
ATOM 663 C CA . ALA A 1 90 ? 9.160 1.754 9.043 1.00 97.38 90 ALA A CA 1
ATOM 664 C C . ALA A 1 90 ? 9.533 0.415 8.378 1.00 97.38 90 ALA A C 1
ATOM 666 O O . ALA A 1 90 ? 10.680 -0.029 8.477 1.00 97.38 90 ALA A O 1
ATOM 667 N N . LYS A 1 91 ? 8.600 -0.197 7.631 1.00 97.19 91 LYS A N 1
ATOM 668 C CA . LYS A 1 91 ? 8.864 -1.423 6.856 1.00 97.19 91 LYS A CA 1
ATOM 669 C C . LYS A 1 91 ? 9.891 -1.184 5.738 1.00 97.19 91 LYS A C 1
ATOM 671 O O . LYS A 1 91 ? 10.789 -2.002 5.559 1.00 97.19 91 LYS A O 1
ATOM 676 N N . LEU A 1 92 ? 9.814 -0.061 5.022 1.00 98.06 92 LEU A N 1
ATOM 677 C CA . LEU A 1 92 ? 10.784 0.321 3.988 1.00 98.06 92 LEU A CA 1
ATOM 678 C C . LEU A 1 92 ? 12.200 0.435 4.560 1.00 98.06 92 LEU A C 1
ATOM 680 O O . LEU A 1 92 ? 13.115 -0.210 4.043 1.00 98.06 92 LEU A O 1
ATOM 684 N N . ILE A 1 93 ? 12.370 1.181 5.653 1.00 97.44 93 ILE A N 1
ATOM 685 C CA . ILE A 1 93 ? 13.668 1.341 6.324 1.00 97.44 93 ILE A CA 1
ATOM 686 C C . ILE A 1 93 ? 14.201 -0.011 6.814 1.00 97.44 93 ILE A C 1
ATOM 688 O O . ILE A 1 93 ? 15.375 -0.314 6.604 1.00 97.44 93 ILE A O 1
ATOM 692 N N . ALA A 1 94 ? 13.345 -0.872 7.375 1.00 96.31 94 ALA A N 1
ATOM 693 C CA . ALA A 1 94 ? 13.736 -2.221 7.796 1.00 96.31 94 ALA A CA 1
ATOM 694 C C . ALA A 1 94 ? 14.224 -3.107 6.631 1.00 96.31 94 ALA A C 1
ATOM 696 O O . ALA A 1 94 ? 15.058 -3.986 6.833 1.00 96.31 94 ALA A O 1
ATOM 697 N N . THR A 1 95 ? 13.750 -2.857 5.404 1.00 95.75 95 THR A N 1
ATOM 698 C CA . THR A 1 95 ? 14.239 -3.522 4.178 1.00 95.75 95 THR A CA 1
ATOM 699 C C . THR A 1 95 ? 15.445 -2.832 3.528 1.00 95.75 95 THR A C 1
ATOM 701 O O . THR A 1 95 ? 15.872 -3.235 2.448 1.00 95.75 95 THR A O 1
ATOM 704 N N . GLY A 1 96 ? 16.008 -1.799 4.163 1.00 95.94 96 GLY A N 1
ATOM 705 C CA . GLY A 1 96 ? 17.196 -1.084 3.689 1.00 95.94 96 GLY A CA 1
ATOM 706 C C . GLY A 1 96 ? 16.919 0.085 2.739 1.00 95.94 96 GLY A C 1
ATOM 707 O O . GLY A 1 96 ? 17.865 0.612 2.146 1.00 95.94 96 GLY A O 1
ATOM 708 N N . ALA A 1 97 ? 15.658 0.510 2.581 1.00 96.44 97 ALA A N 1
ATOM 709 C CA . ALA A 1 97 ? 15.349 1.732 1.840 1.00 96.44 97 ALA A CA 1
ATOM 710 C C . ALA A 1 97 ? 15.992 2.941 2.533 1.00 96.44 97 ALA A C 1
ATOM 712 O O . ALA A 1 97 ? 16.024 3.015 3.761 1.00 96.44 97 ALA A O 1
ATOM 713 N N . GLN A 1 98 ? 16.497 3.894 1.752 1.00 95.69 98 GLN A N 1
ATOM 714 C CA . GLN A 1 98 ? 17.073 5.117 2.301 1.00 95.69 98 GLN A CA 1
ATOM 715 C C . GLN A 1 98 ? 15.986 6.188 2.453 1.00 95.69 98 GLN A C 1
ATOM 717 O O . GLN A 1 98 ? 15.190 6.353 1.525 1.00 95.69 98 GLN A O 1
ATOM 722 N N . PRO A 1 99 ? 15.963 6.961 3.557 1.00 94.75 99 PRO A N 1
ATOM 723 C CA . PRO A 1 99 ? 15.035 8.086 3.717 1.00 94.75 99 PRO A CA 1
ATOM 724 C C . PRO A 1 99 ? 15.062 9.058 2.529 1.00 94.75 99 PRO A C 1
ATOM 726 O O . PRO A 1 99 ? 14.018 9.462 2.032 1.00 94.75 99 PRO A O 1
ATOM 729 N N . THR A 1 100 ? 16.252 9.308 1.976 1.00 96.25 100 THR A N 1
ATOM 730 C CA . THR A 1 100 ? 16.448 10.168 0.799 1.00 96.25 100 THR A CA 1
ATOM 731 C C . THR A 1 100 ? 15.719 9.678 -0.452 1.00 96.25 100 THR A C 1
ATOM 733 O O . THR A 1 100 ? 15.394 10.480 -1.322 1.00 96.25 100 THR A O 1
ATOM 736 N N . THR A 1 101 ? 15.440 8.375 -0.572 1.00 96.94 101 THR A N 1
ATOM 737 C CA . THR A 1 101 ? 14.630 7.836 -1.672 1.00 96.94 101 THR A CA 1
ATOM 738 C C . THR A 1 101 ? 13.166 8.238 -1.524 1.00 96.94 101 THR A C 1
ATOM 740 O O . THR A 1 101 ? 12.538 8.590 -2.517 1.00 96.94 101 THR A O 1
ATOM 743 N N . LEU A 1 102 ? 12.625 8.223 -0.301 1.00 97.31 102 LEU A N 1
ATOM 744 C CA . LEU A 1 102 ? 11.259 8.676 -0.037 1.00 97.31 102 LEU A CA 1
ATOM 745 C C . LEU A 1 102 ? 11.142 10.177 -0.331 1.00 97.31 102 LEU A C 1
ATOM 747 O O . LEU A 1 102 ? 10.241 10.578 -1.067 1.00 97.31 102 LEU A O 1
ATOM 751 N N . ASP A 1 103 ? 12.112 10.968 0.137 1.00 97.38 103 ASP A N 1
ATOM 752 C CA . ASP A 1 103 ? 12.189 12.407 -0.141 1.00 97.38 103 ASP A CA 1
ATOM 753 C C . ASP A 1 103 ? 12.229 12.686 -1.654 1.00 97.38 103 ASP A C 1
ATOM 755 O O . ASP A 1 103 ? 11.509 13.548 -2.159 1.00 97.38 103 ASP A O 1
ATOM 759 N N . ALA A 1 104 ? 13.028 11.922 -2.410 1.00 98.00 104 ALA A N 1
ATOM 760 C CA . ALA A 1 104 ? 13.123 12.060 -3.862 1.00 98.00 104 ALA A CA 1
ATOM 761 C C . ALA A 1 104 ? 11.819 11.685 -4.587 1.00 98.00 104 ALA A C 1
ATOM 763 O O . ALA A 1 104 ? 11.486 12.296 -5.605 1.00 98.00 104 ALA A O 1
ATOM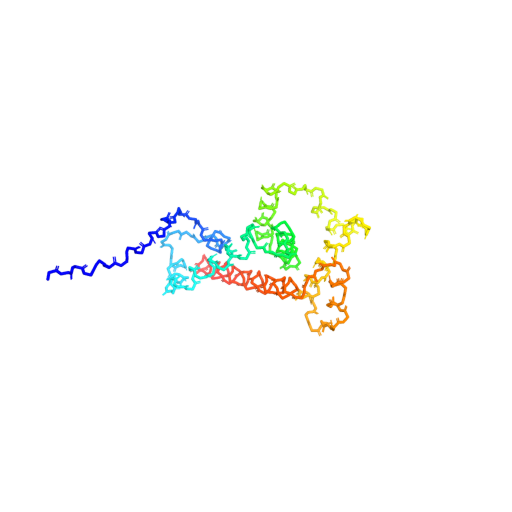 764 N N . ILE A 1 105 ? 11.059 10.709 -4.075 1.00 97.88 105 ILE A N 1
ATOM 765 C CA . ILE A 1 105 ? 9.733 10.377 -4.611 1.00 97.88 105 ILE A CA 1
ATOM 766 C C . ILE A 1 105 ? 8.758 11.532 -4.377 1.00 97.88 105 ILE A C 1
ATOM 768 O O . ILE A 1 105 ? 8.051 11.925 -5.307 1.00 97.88 105 ILE A O 1
ATOM 772 N N . GLU A 1 106 ? 8.719 12.089 -3.164 1.00 96.00 106 GLU A N 1
ATOM 773 C CA . GLU A 1 106 ? 7.837 13.216 -2.841 1.00 96.00 106 GLU A CA 1
ATOM 774 C C . GLU A 1 106 ? 8.188 14.470 -3.652 1.00 96.00 106 GLU A C 1
ATOM 776 O O . GLU A 1 106 ? 7.295 15.143 -4.169 1.00 96.00 106 GLU A O 1
ATOM 781 N N . ALA A 1 107 ? 9.483 14.747 -3.823 1.00 97.06 107 ALA A N 1
ATOM 782 C CA . ALA A 1 107 ? 9.978 15.868 -4.615 1.00 97.06 107 ALA A CA 1
ATOM 783 C C . ALA A 1 107 ? 9.863 15.643 -6.136 1.00 97.06 107 ALA A C 1
ATOM 785 O O . ALA A 1 107 ? 9.996 16.593 -6.909 1.00 97.06 107 ALA A O 1
ATOM 786 N N . GLY A 1 108 ? 9.619 14.406 -6.584 1.00 96.69 108 GLY A N 1
ATOM 787 C CA . GLY A 1 108 ? 9.577 14.052 -8.003 1.00 96.69 108 GLY A CA 1
ATOM 788 C C . GLY A 1 108 ? 10.943 14.139 -8.693 1.00 96.69 108 GLY A C 1
ATOM 789 O O . GLY A 1 108 ? 11.009 14.475 -9.873 1.00 96.69 108 GLY A O 1
ATOM 790 N N . THR A 1 109 ? 12.025 13.859 -7.964 1.00 97.88 109 THR A N 1
ATOM 791 C CA . THR A 1 109 ? 13.418 14.024 -8.416 1.00 97.88 109 THR A CA 1
ATOM 792 C C . THR A 1 109 ? 14.150 12.701 -8.647 1.00 97.88 109 THR A C 1
ATOM 794 O O . THR A 1 109 ? 15.377 12.696 -8.722 1.00 97.88 109 THR A O 1
ATOM 797 N N . LEU A 1 110 ? 13.429 11.578 -8.723 1.00 97.31 110 LEU A N 1
ATOM 798 C CA . LEU A 1 110 ? 14.016 10.291 -9.108 1.00 97.31 110 LEU A CA 1
ATOM 799 C C . LEU A 1 110 ? 14.655 10.371 -10.501 1.00 97.31 110 LEU A C 1
ATOM 801 O O . LEU A 1 110 ? 14.147 11.058 -11.393 1.00 97.31 110 LEU A O 1
ATOM 805 N N . ASP A 1 111 ? 15.747 9.637 -10.704 1.00 96.44 111 ASP A N 1
ATOM 806 C CA . ASP A 1 111 ? 16.433 9.616 -11.990 1.00 96.44 111 ASP A CA 1
ATOM 807 C C . ASP A 1 111 ? 15.656 8.731 -12.971 1.00 96.44 111 ASP A C 1
ATOM 809 O O . ASP A 1 111 ? 15.447 7.537 -12.766 1.00 96.44 111 ASP A O 1
ATOM 813 N N . THR A 1 112 ? 15.210 9.317 -14.081 1.00 93.69 112 THR A N 1
ATOM 814 C CA . THR A 1 112 ? 14.361 8.609 -15.053 1.00 93.69 112 THR A CA 1
ATOM 815 C C . THR A 1 112 ? 15.044 7.435 -15.753 1.00 93.69 112 THR A C 1
ATOM 817 O O . THR A 1 112 ? 14.349 6.592 -16.314 1.00 93.69 112 THR A O 1
ATOM 820 N N . THR A 1 113 ? 16.376 7.370 -15.739 1.00 92.69 113 THR A N 1
ATOM 821 C CA . THR A 1 113 ? 17.157 6.293 -16.354 1.00 92.69 113 THR A CA 1
ATOM 822 C C . THR A 1 113 ? 17.350 5.146 -15.371 1.00 92.69 113 THR A C 1
ATOM 824 O O . THR A 1 113 ? 17.105 3.994 -15.729 1.00 92.69 113 THR A O 1
ATOM 827 N N . THR A 1 114 ? 17.768 5.436 -14.136 1.00 95.06 114 THR A N 1
ATOM 828 C CA . THR A 1 114 ? 18.046 4.396 -13.131 1.00 95.06 114 THR A CA 1
ATOM 829 C C . THR A 1 114 ? 16.791 3.921 -12.408 1.00 95.06 114 THR A C 1
ATOM 831 O O . THR A 1 114 ? 16.693 2.742 -12.077 1.00 95.06 114 THR A O 1
ATOM 834 N N . ASP A 1 115 ? 15.797 4.795 -12.239 1.00 96.75 115 ASP A N 1
ATOM 835 C CA . ASP A 1 115 ? 14.585 4.531 -11.456 1.00 96.75 115 ASP A CA 1
ATOM 836 C C . ASP A 1 115 ? 13.336 4.346 -12.328 1.00 96.75 115 ASP A C 1
ATOM 838 O O . ASP A 1 115 ? 12.216 4.311 -11.813 1.00 96.75 115 ASP A O 1
ATOM 842 N N . ALA A 1 116 ? 13.498 4.186 -13.649 1.00 97.00 116 ALA A N 1
ATOM 843 C CA . ALA A 1 116 ? 12.405 4.072 -14.625 1.00 97.00 116 ALA A CA 1
ATOM 844 C C . ALA A 1 116 ? 11.295 3.105 -14.177 1.00 97.00 116 ALA A C 1
ATOM 846 O O . ALA A 1 116 ? 10.098 3.371 -14.322 1.00 97.00 116 ALA A O 1
ATOM 847 N N . ARG A 1 117 ? 11.703 1.974 -13.593 1.00 97.81 117 ARG A N 1
ATOM 848 C CA . ARG A 1 117 ? 10.794 0.939 -13.110 1.00 97.81 117 ARG A CA 1
ATOM 849 C C . ARG A 1 117 ? 9.997 1.371 -11.883 1.00 97.81 117 ARG A C 1
ATOM 851 O O . ARG A 1 117 ? 8.778 1.207 -11.871 1.00 97.81 117 ARG A O 1
ATOM 858 N N . LEU A 1 118 ? 10.658 1.958 -10.888 1.00 98.38 118 LEU A N 1
ATOM 859 C CA . LEU A 1 118 ? 9.993 2.495 -9.703 1.00 98.38 118 LEU A CA 1
ATOM 860 C C . LEU A 1 118 ? 9.049 3.644 -10.086 1.00 98.38 118 LEU A C 1
ATOM 862 O O . LEU A 1 118 ? 7.903 3.668 -9.646 1.00 98.38 118 LEU A O 1
ATOM 866 N N . ILE A 1 119 ? 9.473 4.535 -10.985 1.00 98.50 119 ILE A N 1
ATOM 867 C CA . ILE A 1 119 ? 8.645 5.631 -11.508 1.00 98.50 119 ILE A CA 1
ATOM 868 C C . ILE A 1 119 ? 7.374 5.098 -12.182 1.00 98.50 119 ILE A C 1
ATOM 870 O O . ILE A 1 119 ? 6.289 5.643 -11.962 1.00 98.50 119 ILE A O 1
ATOM 874 N N . ALA A 1 120 ? 7.469 4.020 -12.968 1.00 98.44 120 ALA A N 1
ATOM 875 C CA . ALA A 1 120 ? 6.306 3.398 -13.600 1.00 98.44 120 ALA A CA 1
ATOM 876 C C . ALA A 1 120 ? 5.319 2.835 -12.561 1.00 98.44 120 ALA A C 1
ATOM 878 O O . ALA A 1 120 ? 4.110 3.047 -12.683 1.00 98.44 120 ALA A O 1
ATOM 879 N N . ILE A 1 121 ? 5.828 2.180 -11.510 1.00 98.75 121 ILE A N 1
ATOM 880 C CA . ILE A 1 121 ? 5.023 1.680 -10.384 1.00 98.75 121 ILE A CA 1
ATOM 881 C C . ILE A 1 121 ? 4.310 2.839 -9.682 1.00 98.75 121 ILE A C 1
ATOM 883 O O . ILE A 1 121 ? 3.087 2.812 -9.544 1.00 98.75 121 ILE A O 1
ATOM 887 N N . LEU A 1 122 ? 5.047 3.881 -9.292 1.00 98.69 122 LEU A N 1
ATOM 888 C CA . LEU A 1 122 ? 4.508 5.047 -8.586 1.00 98.69 122 LEU A CA 1
ATOM 889 C C . LEU A 1 122 ? 3.474 5.800 -9.431 1.00 98.69 122 LEU A C 1
ATOM 891 O O . LEU A 1 122 ? 2.441 6.227 -8.918 1.00 98.69 122 LEU A O 1
ATOM 895 N N . SER A 1 123 ? 3.701 5.904 -10.741 1.00 98.25 123 SER A N 1
ATOM 896 C CA . SER A 1 123 ? 2.747 6.509 -11.676 1.00 98.25 123 SER A CA 1
ATOM 897 C C . SER A 1 123 ? 1.432 5.729 -11.733 1.00 98.25 123 SER A C 1
ATOM 899 O O . SER A 1 123 ? 0.358 6.332 -11.705 1.00 98.25 123 SER A O 1
ATOM 901 N N . HIS A 1 124 ? 1.493 4.394 -11.752 1.00 98.56 124 HIS A N 1
ATOM 902 C CA . HIS A 1 124 ? 0.297 3.547 -11.719 1.00 98.56 124 HIS A CA 1
ATOM 903 C C . HIS A 1 124 ? -0.434 3.623 -10.378 1.00 98.56 124 HIS A C 1
ATOM 905 O O . HIS A 1 124 ? -1.659 3.738 -10.350 1.00 98.56 124 HIS A O 1
ATOM 911 N N . VAL A 1 125 ? 0.307 3.641 -9.266 1.00 98.62 125 VAL A N 1
ATOM 912 C CA . VAL A 1 125 ? -0.251 3.867 -7.924 1.00 98.62 125 VAL A CA 1
ATOM 913 C C . VAL A 1 125 ? -0.995 5.200 -7.874 1.00 98.62 125 VAL A C 1
ATOM 915 O O . VAL A 1 125 ? -2.152 5.239 -7.453 1.00 98.62 125 VAL A O 1
ATOM 918 N N . LYS A 1 126 ? -0.382 6.281 -8.367 1.00 98.50 126 LYS A N 1
ATOM 919 C CA . LYS A 1 126 ? -1.005 7.608 -8.420 1.00 98.50 126 LYS A CA 1
ATOM 920 C C . LYS A 1 126 ? -2.271 7.623 -9.263 1.00 98.50 126 LYS A C 1
ATOM 922 O O . LYS A 1 126 ? -3.285 8.161 -8.820 1.00 98.50 126 LYS A O 1
ATOM 927 N N . LEU A 1 127 ? -2.225 7.012 -10.446 1.00 98.25 127 LEU A N 1
ATOM 928 C CA . LEU A 1 127 ? -3.377 6.894 -11.336 1.00 98.25 127 LEU A CA 1
ATOM 929 C C . LEU A 1 127 ? -4.542 6.183 -10.642 1.00 98.25 127 LEU A C 1
ATOM 931 O O . LEU A 1 127 ? -5.639 6.729 -10.597 1.00 98.25 127 LEU A O 1
ATOM 935 N N . LEU A 1 128 ? -4.312 5.004 -10.061 1.00 98.00 128 LEU A N 1
ATOM 936 C CA . LEU A 1 128 ? -5.380 4.227 -9.429 1.00 98.00 128 LEU A CA 1
ATOM 937 C C . LEU A 1 128 ? -5.870 4.816 -8.101 1.00 98.00 128 LEU A C 1
ATOM 939 O O . LEU A 1 128 ? -7.023 4.595 -7.738 1.00 98.00 128 LEU A O 1
ATOM 943 N N . THR A 1 129 ? -5.035 5.584 -7.401 1.00 97.25 129 THR A N 1
ATOM 944 C CA . THR A 1 129 ? -5.419 6.226 -6.134 1.00 97.25 129 THR A CA 1
ATOM 945 C C . THR A 1 129 ? -6.213 7.511 -6.370 1.00 97.25 129 THR A C 1
ATOM 947 O O . THR A 1 129 ? -7.251 7.714 -5.748 1.00 97.25 129 THR A O 1
ATOM 950 N N . ILE A 1 130 ? -5.759 8.377 -7.286 1.00 97.44 130 ILE A N 1
ATOM 951 C CA . ILE A 1 130 ? -6.334 9.721 -7.474 1.00 97.44 130 ILE A CA 1
ATOM 952 C C . ILE A 1 130 ? -7.358 9.761 -8.610 1.00 97.44 130 ILE A C 1
ATOM 954 O O . ILE A 1 130 ? -8.365 10.461 -8.512 1.00 97.44 130 ILE A O 1
ATOM 958 N N . LYS A 1 131 ? -7.111 9.037 -9.707 1.00 96.50 131 LYS A N 1
ATOM 959 C CA . LYS A 1 131 ? -7.904 9.129 -10.941 1.00 96.50 131 LYS A CA 1
ATOM 960 C C . LYS A 1 131 ? -8.192 7.759 -11.575 1.00 96.50 131 LYS A C 1
ATOM 962 O O . LYS A 1 131 ? -7.953 7.577 -12.770 1.00 96.50 131 LYS A O 1
ATOM 967 N N . PRO A 1 132 ? -8.744 6.781 -10.833 1.00 94.94 132 PRO A N 1
ATOM 968 C CA . PRO A 1 132 ? -8.900 5.412 -11.335 1.00 94.94 132 PRO A CA 1
ATOM 969 C C . PRO A 1 132 ? -9.756 5.320 -12.607 1.00 94.94 132 PRO A C 1
ATOM 971 O O . PRO A 1 132 ? -9.507 4.472 -13.459 1.00 94.94 132 PRO A O 1
ATOM 974 N N . VAL A 1 133 ? -10.733 6.220 -12.780 1.00 96.19 133 VAL A N 1
ATOM 975 C CA . VAL A 1 133 ? -11.589 6.284 -13.981 1.00 96.19 133 VAL A CA 1
ATOM 976 C C . VAL A 1 133 ? -10.825 6.679 -15.249 1.00 96.19 133 VAL A C 1
ATOM 978 O O . VAL A 1 133 ? -11.288 6.412 -16.357 1.00 96.19 133 VAL A O 1
ATOM 981 N N . GLU A 1 134 ? -9.649 7.294 -15.115 1.00 96.75 134 GLU A N 1
ATOM 982 C CA . GLU A 1 134 ? -8.763 7.640 -16.229 1.00 96.75 134 GLU A CA 1
ATOM 983 C C . GLU A 1 134 ? -7.858 6.464 -16.633 1.00 96.75 134 GLU A C 1
ATOM 985 O O . GLU A 1 134 ? -7.116 6.585 -17.600 1.00 96.75 134 GLU A O 1
ATOM 990 N N . ALA A 1 135 ? -7.930 5.302 -15.971 1.00 95.75 135 ALA A N 1
ATOM 991 C CA . ALA A 1 135 ? -7.126 4.142 -16.346 1.00 95.75 135 ALA A CA 1
ATOM 992 C C . ALA A 1 135 ? -7.462 3.636 -17.760 1.00 95.75 135 ALA A C 1
ATOM 994 O O . ALA A 1 135 ? -8.622 3.453 -18.134 1.00 95.75 135 ALA A O 1
ATOM 995 N N . ARG A 1 136 ? -6.424 3.403 -18.563 1.00 96.44 136 ARG A N 1
ATOM 996 C CA . ARG A 1 136 ? -6.499 3.033 -19.989 1.00 96.44 136 ARG A CA 1
ATOM 997 C C . ARG A 1 136 ? -5.406 2.020 -20.339 1.00 96.44 136 ARG A C 1
ATOM 999 O O . ARG A 1 136 ? -4.412 1.960 -19.610 1.00 96.44 136 ARG A O 1
ATOM 1006 N N . PRO A 1 137 ? -5.538 1.262 -21.444 1.00 95.75 137 PRO A N 1
ATOM 1007 C CA . PRO A 1 137 ? -4.523 0.302 -21.874 1.00 95.75 137 PRO A CA 1
ATOM 1008 C C . PRO A 1 137 ? -3.117 0.892 -22.055 1.00 95.75 137 PRO A C 1
ATOM 1010 O O . PRO A 1 137 ? -2.148 0.182 -21.777 1.00 95.75 137 PRO A O 1
ATOM 1013 N N . GLU A 1 138 ? -2.977 2.165 -22.457 1.00 95.75 138 GLU A N 1
ATOM 1014 C CA . GLU A 1 138 ? -1.660 2.810 -22.573 1.00 95.75 138 GLU A CA 1
ATOM 1015 C C . GLU A 1 138 ? -0.897 2.858 -21.241 1.00 95.75 138 GLU A C 1
ATOM 1017 O O . GLU A 1 138 ? 0.306 2.613 -21.214 1.00 95.75 138 GLU A O 1
ATOM 1022 N N . HIS A 1 139 ? -1.589 3.041 -20.115 1.00 95.25 139 HIS A N 1
ATOM 1023 C CA . HIS A 1 139 ? -0.964 3.049 -18.790 1.00 95.25 139 HIS A CA 1
ATOM 1024 C C . HIS A 1 139 ? -0.376 1.676 -18.430 1.00 95.25 139 HIS A C 1
ATOM 1026 O O . HIS A 1 139 ? 0.700 1.576 -17.841 1.00 95.25 139 HIS A O 1
ATOM 1032 N N . LEU A 1 140 ? -1.039 0.595 -18.856 1.00 96.31 140 LEU A N 1
ATOM 1033 C CA . LEU A 1 140 ? -0.527 -0.767 -18.681 1.00 96.31 140 LEU A CA 1
ATOM 1034 C C . LEU A 1 140 ? 0.643 -1.066 -19.627 1.00 96.31 140 LEU A C 1
ATOM 1036 O O . LEU A 1 140 ? 1.440 -1.967 -19.365 1.00 96.31 140 LEU A O 1
ATOM 1040 N N . GLN A 1 141 ? 0.751 -0.351 -20.750 1.00 96.00 141 GLN A N 1
ATOM 1041 C CA . GLN A 1 141 ? 1.895 -0.469 -21.650 1.00 96.00 141 GLN A CA 1
ATOM 1042 C C . GLN A 1 141 ? 3.158 0.136 -21.026 1.00 96.00 141 GLN A C 1
ATOM 1044 O O . GLN A 1 141 ? 4.213 -0.488 -21.126 1.00 96.00 141 GLN A O 1
ATOM 1049 N N . THR A 1 142 ? 3.047 1.262 -20.315 1.00 95.25 142 THR A N 1
ATOM 1050 C CA . THR A 1 142 ? 4.167 1.873 -19.575 1.00 95.25 142 THR A CA 1
ATOM 1051 C C . THR A 1 142 ? 4.767 0.908 -18.550 1.00 95.25 142 THR A C 1
ATOM 1053 O O . THR A 1 142 ? 5.981 0.728 -18.498 1.00 95.25 142 THR A O 1
ATOM 1056 N N . LEU A 1 143 ? 3.926 0.202 -17.785 1.00 97.69 143 LEU A N 1
ATOM 1057 C CA . LEU A 1 143 ? 4.388 -0.813 -16.827 1.00 97.69 143 LEU A CA 1
ATOM 1058 C C . LEU A 1 143 ? 5.112 -1.979 -17.519 1.00 97.69 143 LEU A C 1
ATOM 1060 O O . LEU A 1 143 ? 6.154 -2.435 -17.051 1.00 97.69 143 LEU A O 1
ATOM 1064 N N . ARG A 1 144 ? 4.591 -2.444 -18.662 1.00 97.69 144 ARG A N 1
ATOM 1065 C CA . ARG A 1 144 ? 5.227 -3.514 -19.448 1.00 97.69 144 ARG A CA 1
ATOM 1066 C C . ARG A 1 144 ? 6.575 -3.086 -20.024 1.00 97.69 144 ARG A C 1
ATOM 1068 O O . ARG A 1 144 ? 7.513 -3.876 -20.005 1.00 97.69 144 ARG A O 1
ATOM 1075 N N . GLN A 1 145 ? 6.688 -1.847 -20.501 1.00 96.81 145 GLN A N 1
ATOM 1076 C CA . GLN A 1 145 ? 7.953 -1.274 -20.980 1.00 96.81 145 GLN A CA 1
ATOM 1077 C C . GLN A 1 145 ? 8.990 -1.152 -19.856 1.00 96.81 145 GLN A C 1
ATOM 1079 O O . GLN A 1 145 ? 10.173 -1.357 -20.100 1.00 96.81 145 GLN A O 1
ATOM 1084 N N . ALA A 1 146 ? 8.544 -0.929 -18.618 1.00 96.81 146 ALA A N 1
ATOM 1085 C CA . ALA A 1 146 ? 9.367 -0.988 -17.409 1.00 96.81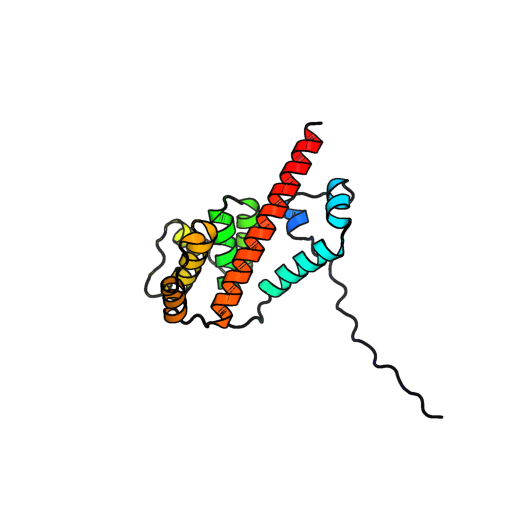 146 ALA A CA 1
ATOM 1086 C C . ALA A 1 146 ? 9.700 -2.426 -16.933 1.00 96.81 146 ALA A C 1
ATOM 1088 O O . ALA A 1 146 ? 10.203 -2.634 -15.824 1.00 96.81 146 ALA A O 1
ATOM 1089 N N . GLY A 1 147 ? 9.399 -3.445 -17.745 1.00 97.12 147 GLY A N 1
ATOM 1090 C CA . GLY A 1 147 ? 9.698 -4.846 -17.450 1.00 97.12 147 GLY A CA 1
ATOM 1091 C C . GLY A 1 147 ? 8.777 -5.483 -16.407 1.00 97.12 147 GLY A C 1
ATOM 1092 O O . GLY A 1 147 ? 9.116 -6.524 -15.843 1.00 97.12 147 GLY A O 1
ATOM 1093 N N . ILE A 1 148 ? 7.631 -4.876 -16.090 1.00 98.12 148 ILE A N 1
ATOM 1094 C CA . ILE A 1 148 ? 6.658 -5.465 -15.163 1.00 98.12 148 ILE A CA 1
ATOM 1095 C C . ILE A 1 148 ? 5.790 -6.450 -15.946 1.00 98.12 148 ILE A C 1
ATOM 1097 O O . ILE A 1 148 ? 5.167 -6.105 -16.953 1.00 98.12 148 ILE A O 1
ATOM 1101 N N . THR A 1 149 ? 5.762 -7.702 -15.492 1.00 97.88 149 THR A N 1
ATOM 1102 C CA . THR A 1 149 ? 4.994 -8.768 -16.142 1.00 97.88 149 THR A CA 1
ATOM 1103 C C . THR A 1 149 ? 3.492 -8.519 -15.997 1.00 97.88 149 THR A C 1
ATOM 1105 O O . THR A 1 149 ? 3.048 -7.854 -15.063 1.00 97.88 149 THR A O 1
ATOM 1108 N N . THR A 1 150 ? 2.667 -9.098 -16.875 1.00 97.38 150 THR A N 1
ATOM 1109 C CA . THR A 1 150 ? 1.201 -9.001 -16.746 1.00 97.38 150 THR A CA 1
ATOM 1110 C C . THR A 1 150 ? 0.714 -9.483 -15.375 1.00 97.38 150 THR A C 1
ATOM 1112 O O . THR A 1 150 ? -0.150 -8.847 -14.776 1.00 97.38 150 THR A O 1
ATOM 1115 N N . ARG A 1 151 ? 1.303 -10.566 -14.846 1.00 97.69 151 ARG A N 1
ATOM 1116 C CA . ARG A 1 151 ? 1.013 -11.064 -13.493 1.00 97.69 151 ARG A CA 1
ATOM 1117 C C . ARG A 1 151 ? 1.408 -10.038 -12.424 1.00 97.69 151 ARG A C 1
ATOM 1119 O O . ARG A 1 151 ? 0.595 -9.753 -11.551 1.00 97.69 151 ARG A O 1
ATOM 1126 N N . GLY A 1 152 ? 2.584 -9.418 -12.548 1.00 98.06 152 GLY A N 1
ATOM 1127 C CA . GLY A 1 152 ? 3.030 -8.335 -11.670 1.00 98.06 152 GLY A CA 1
ATOM 1128 C C . GLY A 1 152 ? 2.111 -7.109 -11.695 1.00 98.06 152 GLY A C 1
ATOM 1129 O O . GLY A 1 152 ? 1.812 -6.551 -10.648 1.00 98.06 152 GLY A O 1
ATOM 1130 N N . ILE A 1 153 ? 1.582 -6.719 -12.859 1.00 98.25 153 ILE A N 1
ATOM 1131 C CA . ILE A 1 153 ? 0.621 -5.603 -12.980 1.00 98.25 153 ILE A CA 1
ATOM 1132 C C . ILE A 1 153 ? -0.682 -5.907 -12.230 1.00 98.25 153 ILE A C 1
ATOM 1134 O O . ILE A 1 153 ? -1.229 -5.037 -11.543 1.00 98.25 153 ILE A O 1
ATOM 1138 N N . VAL A 1 154 ? -1.183 -7.140 -12.349 1.00 97.44 154 VAL A N 1
ATOM 1139 C CA . VAL A 1 154 ? -2.365 -7.587 -11.600 1.00 97.44 154 VAL A CA 1
ATOM 1140 C C . VAL A 1 154 ? -2.075 -7.566 -10.100 1.00 97.44 154 VAL A C 1
ATOM 1142 O O . VAL A 1 154 ? -2.858 -6.982 -9.355 1.00 97.44 154 VAL A O 1
ATOM 1145 N N . ALA A 1 155 ? -0.932 -8.109 -9.670 1.00 97.88 155 ALA A N 1
ATOM 1146 C CA . ALA A 1 155 ? -0.517 -8.108 -8.267 1.00 97.88 155 ALA A CA 1
ATOM 1147 C C . ALA A 1 155 ? -0.370 -6.683 -7.700 1.00 97.88 155 ALA A C 1
ATOM 1149 O O . ALA A 1 155 ? -0.864 -6.401 -6.613 1.00 97.88 155 ALA A O 1
ATOM 1150 N N . LEU A 1 156 ? 0.224 -5.754 -8.458 1.00 98.56 156 LEU A N 1
ATOM 1151 C CA . LEU A 1 156 ? 0.324 -4.343 -8.075 1.00 98.56 156 LEU A CA 1
ATOM 1152 C C . LEU A 1 156 ? -1.061 -3.710 -7.894 1.00 98.56 156 LEU A C 1
ATOM 1154 O O . LEU A 1 156 ? -1.306 -3.001 -6.923 1.00 98.56 156 LEU A O 1
ATOM 1158 N N . SER A 1 157 ? -1.986 -3.983 -8.813 1.00 97.69 157 SER A N 1
ATOM 1159 C CA . SER A 1 157 ? -3.346 -3.436 -8.747 1.00 97.69 157 SER A CA 1
ATOM 1160 C C . SER A 1 157 ? -4.136 -4.019 -7.567 1.00 97.69 157 SER A C 1
ATOM 1162 O O . SER A 1 157 ? -4.885 -3.299 -6.909 1.00 97.69 157 SER A O 1
ATOM 1164 N N . GLN A 1 158 ? -3.934 -5.303 -7.258 1.00 97.88 158 GLN A N 1
ATOM 1165 C CA . GLN A 1 158 ? -4.498 -5.960 -6.076 1.00 97.88 158 GLN A CA 1
ATOM 1166 C C . GLN A 1 158 ? -3.933 -5.381 -4.777 1.00 97.88 158 GLN A C 1
ATOM 1168 O O . GLN A 1 158 ? -4.698 -5.119 -3.853 1.00 97.88 158 GLN A O 1
ATOM 1173 N N . LEU A 1 159 ? -2.625 -5.122 -4.724 1.00 98.56 159 LEU A N 1
ATOM 1174 C CA . LEU A 1 159 ? -1.981 -4.461 -3.594 1.00 98.56 159 LEU A CA 1
ATOM 1175 C C . LEU A 1 159 ? -2.569 -3.064 -3.357 1.00 98.56 159 LEU A C 1
ATOM 1177 O O . LEU A 1 159 ? -2.958 -2.750 -2.236 1.00 98.56 159 LEU A O 1
ATOM 1181 N N . ILE A 1 160 ? -2.704 -2.246 -4.405 1.00 98.31 160 ILE A N 1
ATOM 1182 C CA . ILE A 1 160 ? -3.316 -0.911 -4.297 1.00 98.31 160 ILE A CA 1
ATOM 1183 C C . ILE A 1 160 ? -4.755 -1.027 -3.778 1.00 98.31 160 ILE A C 1
ATOM 1185 O O . ILE A 1 160 ? -5.147 -0.299 -2.865 1.00 98.31 160 ILE A O 1
ATOM 1189 N N . ALA A 1 161 ? -5.541 -1.970 -4.305 1.00 97.69 161 ALA A N 1
ATOM 1190 C CA . ALA A 1 161 ? -6.902 -2.212 -3.834 1.00 97.69 161 ALA A CA 1
ATOM 1191 C C . ALA A 1 161 ? -6.939 -2.619 -2.351 1.00 97.69 161 ALA A C 1
ATOM 1193 O O . ALA A 1 161 ? -7.767 -2.099 -1.602 1.00 97.69 161 ALA A O 1
ATOM 1194 N N . PHE A 1 162 ? -6.022 -3.488 -1.915 1.00 98.44 162 PHE A N 1
ATOM 1195 C CA . PHE A 1 162 ? -5.881 -3.894 -0.518 1.00 98.44 162 PHE A CA 1
ATOM 1196 C C . PHE A 1 162 ? -5.549 -2.707 0.393 1.00 98.44 162 PHE A C 1
ATOM 1198 O O . PHE A 1 162 ? -6.254 -2.490 1.374 1.00 98.44 162 PHE A O 1
ATOM 1205 N N . VAL A 1 163 ? -4.549 -1.892 0.048 1.00 98.19 163 VAL A N 1
ATOM 1206 C CA . VAL A 1 163 ? -4.167 -0.707 0.839 1.00 98.19 163 VAL A CA 1
ATOM 1207 C C . VAL A 1 163 ? -5.324 0.293 0.907 1.00 98.19 163 VAL A C 1
ATOM 1209 O O . VAL A 1 163 ? -5.634 0.833 1.968 1.00 98.19 163 VAL A O 1
ATOM 1212 N N . THR A 1 164 ? -6.052 0.476 -0.199 1.00 96.56 164 THR A N 1
ATOM 1213 C CA . THR A 1 164 ? -7.234 1.351 -0.225 1.00 96.56 164 THR A CA 1
ATOM 1214 C C . THR A 1 164 ? -8.405 0.791 0.595 1.00 96.56 164 THR A C 1
ATOM 1216 O O . THR A 1 164 ? -9.261 1.537 1.074 1.00 96.56 164 THR A O 1
ATOM 1219 N N . TYR A 1 165 ? -8.496 -0.527 0.756 1.00 97.56 165 TYR A N 1
ATOM 1220 C CA . TYR A 1 165 ? -9.419 -1.151 1.701 1.00 97.56 165 TYR A CA 1
ATOM 1221 C C . TYR A 1 165 ? -8.950 -0.925 3.146 1.00 97.56 165 TYR A C 1
ATOM 1223 O O . TYR A 1 165 ? -9.723 -0.413 3.957 1.00 97.56 165 TYR A O 1
ATOM 1231 N N . GLN A 1 166 ? -7.684 -1.224 3.444 1.00 96.88 166 GLN A N 1
ATOM 1232 C CA . GLN A 1 166 ? -7.075 -1.101 4.768 1.00 96.88 166 GLN A CA 1
ATOM 1233 C C . GLN A 1 166 ? -7.239 0.316 5.332 1.00 9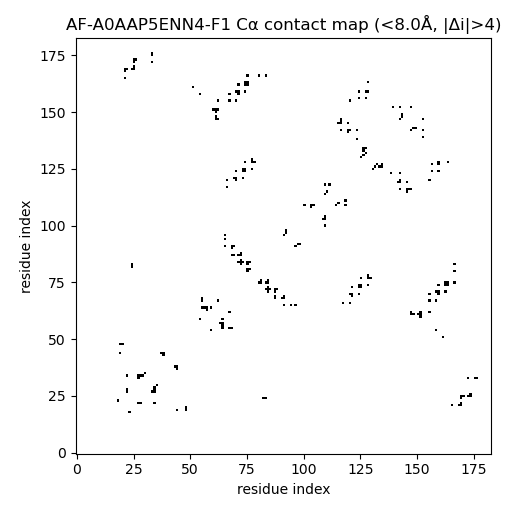6.88 166 GLN A C 1
ATOM 1235 O O . GLN A 1 166 ? -7.753 0.470 6.440 1.00 96.88 166 GLN A O 1
ATOM 1240 N N . LEU A 1 167 ? -6.922 1.351 4.541 1.00 96.31 167 LEU A N 1
ATOM 1241 C CA . LEU A 1 167 ? -7.066 2.748 4.969 1.00 96.31 167 LEU A CA 1
ATOM 1242 C C . LEU A 1 167 ? -8.511 3.099 5.340 1.00 96.31 167 LEU A C 1
ATOM 1244 O O . LEU A 1 167 ? -8.743 3.809 6.316 1.00 96.31 167 LEU A O 1
ATOM 1248 N N . ARG A 1 168 ? -9.506 2.582 4.601 1.00 96.75 168 ARG A N 1
ATOM 1249 C CA . ARG A 1 168 ? -10.923 2.882 4.870 1.00 96.75 168 ARG A CA 1
ATOM 1250 C C . ARG A 1 168 ? -11.394 2.219 6.151 1.00 96.75 168 ARG A C 1
ATOM 1252 O O . ARG A 1 168 ? -12.172 2.816 6.891 1.00 96.75 168 ARG A O 1
ATOM 1259 N N . VAL A 1 169 ? -10.918 1.007 6.422 1.00 95.94 169 VAL A N 1
ATOM 1260 C CA . VAL A 1 169 ? -11.224 0.311 7.672 1.00 95.94 169 VAL A CA 1
ATOM 1261 C C . VAL A 1 169 ? -10.601 1.048 8.858 1.00 95.94 169 VAL A C 1
ATOM 1263 O O . VAL A 1 169 ? -11.312 1.326 9.821 1.00 95.94 169 VAL A O 1
ATOM 1266 N N . VAL A 1 170 ? -9.322 1.431 8.771 1.00 96.50 170 VAL A N 1
ATOM 1267 C CA . VAL A 1 170 ? -8.644 2.220 9.815 1.00 96.50 170 VAL A CA 1
ATOM 1268 C C . VAL A 1 170 ? -9.383 3.536 10.068 1.00 96.50 170 VAL A C 1
ATOM 1270 O O . VAL A 1 170 ? -9.723 3.838 11.211 1.00 96.50 170 VAL A O 1
ATOM 1273 N N . ALA A 1 171 ? -9.701 4.292 9.013 1.00 96.31 171 ALA A N 1
ATOM 1274 C CA . ALA A 1 171 ? -10.425 5.555 9.130 1.00 96.31 171 ALA A CA 1
ATOM 1275 C C . ALA A 1 171 ? -11.812 5.378 9.774 1.00 96.31 171 ALA A C 1
ATOM 1277 O O . ALA A 1 171 ? -12.182 6.143 10.664 1.00 96.31 171 ALA A O 1
ATOM 1278 N N . GLY A 1 172 ? -12.561 4.342 9.378 1.00 95.81 172 GLY A N 1
ATOM 1279 C CA . GLY A 1 172 ? -13.869 4.033 9.958 1.00 95.81 172 GLY A CA 1
ATOM 1280 C C . GLY A 1 172 ? -13.796 3.694 11.448 1.00 95.81 172 GLY A C 1
ATOM 1281 O O . GLY A 1 172 ? -14.598 4.194 12.234 1.00 95.81 172 GLY A O 1
ATOM 1282 N N . LEU A 1 173 ? -12.806 2.899 11.861 1.00 95.25 173 LEU A N 1
ATOM 1283 C CA . LEU A 1 173 ? -12.594 2.559 13.271 1.00 95.25 173 LEU A CA 1
ATOM 1284 C C . LEU A 1 173 ? -12.183 3.786 14.092 1.00 95.25 173 LEU A C 1
ATOM 1286 O O . LEU A 1 173 ? -12.730 4.004 15.170 1.00 95.25 173 LEU A O 1
ATOM 1290 N N . LYS A 1 174 ? -11.290 4.636 13.571 1.00 95.19 174 LYS A N 1
ATOM 1291 C CA . LYS A 1 174 ? -10.925 5.901 14.229 1.00 95.19 174 LYS A CA 1
ATOM 1292 C C . LYS A 1 174 ? -12.134 6.818 14.420 1.00 95.19 174 LYS A C 1
ATOM 1294 O O . LYS A 1 174 ? -12.291 7.387 15.496 1.00 95.19 174 LYS A O 1
ATOM 1299 N N . ALA A 1 175 ? -12.999 6.927 13.411 1.00 95.50 175 ALA A N 1
ATOM 1300 C CA . ALA A 1 175 ? -14.221 7.723 13.499 1.00 95.50 175 ALA A CA 1
ATOM 1301 C C . ALA A 1 175 ? -15.196 7.174 14.556 1.00 95.50 175 ALA A C 1
ATOM 1303 O O . ALA A 1 175 ? -15.733 7.945 15.349 1.00 95.50 175 ALA A O 1
ATOM 1304 N N . LEU A 1 176 ? -15.387 5.850 14.613 1.00 94.81 176 LEU A N 1
ATOM 1305 C CA . LEU A 1 176 ? -16.215 5.208 15.641 1.00 94.81 176 LEU A CA 1
ATOM 1306 C C . LEU A 1 176 ? -15.661 5.433 17.051 1.00 94.81 176 LEU A C 1
ATOM 1308 O O . LEU A 1 176 ? -16.429 5.726 17.962 1.00 94.81 176 LEU A O 1
ATOM 1312 N N . ARG A 1 177 ? -14.339 5.340 17.225 1.00 93.75 177 ARG A N 1
ATOM 1313 C CA . ARG A 1 177 ? -13.681 5.598 18.511 1.00 93.75 177 ARG A CA 1
ATOM 1314 C C . ARG A 1 177 ? -13.889 7.042 18.966 1.00 93.75 177 ARG A C 1
ATOM 1316 O O . ARG A 1 177 ? -14.345 7.267 20.080 1.00 93.75 177 ARG A O 1
ATOM 1323 N N . ALA A 1 178 ? -13.639 8.009 18.083 1.00 93.12 178 ALA A N 1
ATOM 1324 C CA . ALA A 1 178 ? -13.848 9.425 18.384 1.00 93.12 178 ALA A CA 1
ATOM 1325 C C . ALA A 1 178 ? -15.316 9.733 18.741 1.00 93.12 178 ALA A C 1
ATOM 1327 O O . ALA A 1 178 ? -15.583 10.528 19.637 1.00 93.12 178 ALA A O 1
ATOM 1328 N N . ALA A 1 179 ? -16.276 9.076 18.080 1.00 92.06 179 ALA A N 1
ATOM 1329 C CA . ALA A 1 179 ? -17.693 9.213 18.408 1.00 92.06 179 ALA A CA 1
ATOM 1330 C C . ALA A 1 179 ? -18.053 8.630 19.788 1.00 92.06 179 ALA A C 1
ATOM 1332 O O . ALA A 1 179 ? -18.935 9.16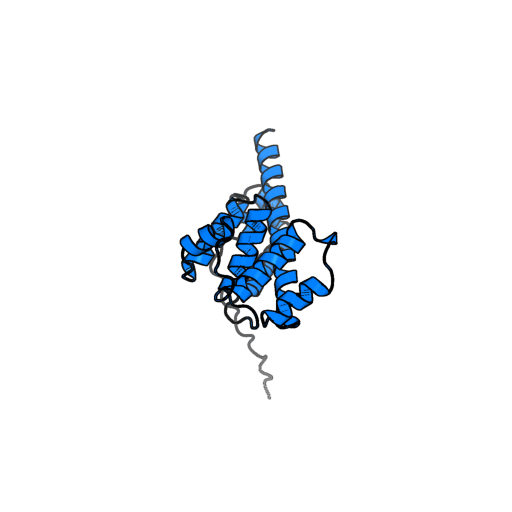7 20.450 1.00 92.06 179 ALA A O 1
ATOM 1333 N N . GLN A 1 180 ? -17.380 7.560 20.230 1.00 88.31 180 GLN A N 1
ATOM 1334 C CA . GLN A 1 180 ? -17.545 7.003 21.579 1.00 88.31 180 GLN A CA 1
ATOM 1335 C C . GLN A 1 180 ? -16.938 7.903 22.660 1.00 88.31 180 GLN A C 1
ATOM 1337 O O . GLN A 1 180 ? -17.513 8.015 23.732 1.00 88.31 180 GLN A O 1
ATOM 1342 N N . GLU A 1 181 ? -15.794 8.537 22.390 1.00 85.88 181 GLU A N 1
ATOM 1343 C CA . GLU A 1 181 ? -15.126 9.457 23.326 1.00 85.88 181 GLU A CA 1
ATOM 1344 C C . GLU A 1 181 ? -15.904 10.770 23.527 1.00 85.88 181 GLU A C 1
ATOM 1346 O O . GLU A 1 181 ? -15.766 11.420 24.561 1.00 85.88 181 GLU A O 1
ATOM 1351 N N . ALA A 1 182 ? -16.707 11.170 22.539 1.00 85.75 182 ALA A N 1
ATOM 1352 C CA . ALA A 1 182 ? -17.520 12.384 22.578 1.00 85.75 182 ALA A CA 1
ATOM 1353 C C . ALA A 1 182 ? -18.915 12.198 23.213 1.00 85.75 182 ALA A C 1
ATOM 1355 O O . ALA A 1 182 ? -19.625 13.192 23.382 1.00 85.75 182 ALA A O 1
ATOM 1356 N N . ALA A 1 183 ? -19.321 10.956 23.500 1.00 76.94 183 ALA A N 1
ATOM 1357 C CA . ALA A 1 183 ? -20.624 10.595 24.066 1.00 76.94 183 ALA A CA 1
ATOM 1358 C C . ALA A 1 183 ? -20.563 10.458 25.593 1.00 76.94 183 ALA A C 1
ATOM 1360 O O . ALA A 1 183 ? -21.553 10.866 26.244 1.00 76.94 183 ALA A O 1
#

Organism: NCBI:txid2599607

Nearest PDB structures (foldseek):
  2oyo-assembly1_A  TM=8.505E-01  e=2.239E-03  Deinococcus geothermalis DSM 11300
  3c1l-assembly2_J  TM=8.825E-01  e=3.308E-03  Mesorhizobium japonicum MAFF 303099
  6k40-assembly3_C  TM=7.025E-01  e=1.187E-03  Deinococcus radiodurans R1 = ATCC 13939 = DSM 20539
  2prr-assembly1_E  TM=8.700E-01  e=3.614E-02  Cupriavidus pinatubonensis JMP134
  6ohj-assembly1_B  TM=7.947E-01  e=5.886E-02  Marinomonas mediterranea MMB-1

pLDDT: mean 90.48, std 15.77, range [37.34, 98.81]

Solvent-accessible surface area (backbone atoms only — not comparable to full-atom values): 10634 Å² total; per-residue (Å²): 144,79,83,82,79,74,83,80,73,80,78,72,80,79,74,70,90,68,77,48,65,54,43,61,75,34,66,50,49,89,88,35,74,67,42,50,59,61,47,72,46,48,69,58,52,53,51,49,48,51,48,52,52,60,76,58,39,71,84,51,73,81,48,55,47,65,58,52,36,52,40,50,22,49,43,25,49,80,65,71,35,58,71,59,19,49,55,31,48,55,53,35,46,77,73,67,50,55,70,66,57,56,53,25,59,76,71,69,64,65,52,72,82,86,36,38,46,59,53,38,49,49,51,50,37,49,37,59,69,76,42,49,89,71,68,51,72,68,63,57,47,52,33,43,76,48,69,39,43,75,69,33,53,51,49,52,53,50,50,52,52,47,49,60,48,51,53,51,52,27,51,51,47,40,51,52,50,53,55,60,77,74,108

Radius of gyration: 19.65 Å; Cα contacts (8 Å, |Δi|>4): 143; chains: 1; bounding box: 39×72×48 Å

Mean predicted aligned error: 6.72 Å

Sequence (183 aa):
MTDLASPTQPAAPSGADTIDTIDALAGLQAGSPLAAIRHARDKVALHTQRSEDALFDPALPDLSLQERLFAAWYAARLSLADDLADAYTAKLIATGAQPTTLDAIEAGTLDTTTDARLIAILSHVKLLTIKPVEARPEHLQTLRQAGITTRGIVALSQLIAFVTYQLRVVAGLKALRAAQEAA

InterPro domains:
  IPR023982 Conserved hypothetical protein CHP04029, CMD-like [TIGR04029] (20-176)
  IPR029032 AhpD-like [G3DSA:1.20.1290.10] (63-180)
  IPR029032 AhpD-like [SSF69118] (31-174)

Secondary structure (DSSP, 8-state):
--------PPPPP-------HHHHHTT--TT-HHHHHHHTTHHHHHHHHHHHHHHT-TT-SSS-HHHHHHHHHHHHHHTT-HHHHHHHHHHHHHTT--HHHHHHHHHT---TTTSHHHHHHHHHHHHHHH-GGG--HHHHHHHHHTT--HHHHHHHHHHHHHHHHHHHHHHHHHHHHHHHHT-